Protein AF-A0A522Q7B6-F1 (afdb_monomer)

Secondary structure (DSSP, 8-state):
-PPSS-HHHHHHHHHHHHHHHHHHHHHHHHHH-THHHHS--TT--GGGGG-GGG----HHHHHHHHHHHHHHHHHHHTB-HHHHHHHHHHHHHHHHHHHHHHHHHHT-S-BSB--STTPBP-B-EETTTTEE-SEEE-TTSPEEES-SBPSS-B--HHHHHHHHHHHHHHHHHHHHHHH---TTHHHHHHHHHHHHHHHHHHHHB-S---EETTEEHHHHHHHHHHHHHHHHHHHTTGGGPPPPS-SB-TT----PPPTT--SS-------------------------------

Mean predicted aligned error: 11.68 Å

Nearest PDB structures (foldseek):
  5azc-assembly1_A  TM=7.353E-01  e=2.374E-07  Escherichia coli K-12
  4twh-assembly1_B  TM=2.837E-01  e=6.685E+00  Dickeya chrysanthemi

Radius of gyration: 31.98 Å; Cα contacts (8 Å, |Δi|>4): 407; chains: 1; bounding box: 107×51×88 Å

Foldseek 3Di:
DDADDDPVLLVQLQVLLQVQLLVQQLVVLCVVCVCQAPVPPVPHHVVVSVPCVVPRGHNVRSVVRSLVSSVVSCVVVLFDSLQSLLVCLLVVLLVVLVVLVVCLLLLEFFFAFDPDPPFAWGFAADPVVSDQDQFDAGALGATHHNHRTGPGTTHSLSVLSNVQSNVLSVVLVVLCVPLVAGRNLSSLSSLLSNLVSCQVSVVRTNGDADDDPNHGPSNVVSVVSNVVSVCSLVVCCHSNHHHDPHRGDPPPPDPPPDPPPPDPDDDDDDDDDDDDDDDDDDDDDDDDDDDDDDD

Sequence (295 aa):
RARPGREDELWDVAGWAILFGIIGGRLYHLISDPELYFEGRPGTSPWNAFKIWDGGLGIWGAIALGAFGAWIGCRRKGISLVAFADIAAPGVILAQAIGRVGNYFNNELYGGPTSLPWGLQVHCMDIVTGRAVPVGTADGGQACSGSSVVPGLFHPTFLYELVWDVAVGLTLLYLDRRLRLGRGNVFALYVMGYTAGRAWIESLRIDHANHILGLRLNDWTSILVFLLGLIWFLGHGGFRARREGSVYRRDSGSARPGPDGGAARADRRAGAGPVPPDDPPADAEGVPSGERTDA

Solvent-accessible surface area (backbone atoms only — not comparable to full-atom values): 16652 Å² total; per-residue (Å²): 132,82,78,69,78,61,74,69,58,52,52,52,22,46,51,32,16,51,55,29,14,54,53,21,6,35,53,36,29,51,68,76,47,41,64,70,30,69,65,73,48,94,91,39,35,69,71,56,74,74,44,64,86,80,47,68,64,27,64,69,24,17,52,55,31,13,52,50,21,32,44,51,32,20,60,79,69,32,35,33,57,47,52,49,40,33,66,43,31,40,57,52,35,40,50,51,23,58,53,27,56,53,31,63,78,60,40,38,79,44,22,41,81,43,88,56,97,77,39,33,78,42,37,14,48,41,84,89,79,74,40,72,30,37,62,45,58,22,66,62,73,49,70,24,74,88,33,30,56,44,91,67,26,18,37,48,39,36,56,53,49,24,54,49,27,41,52,44,23,53,47,48,54,49,46,41,70,73,56,34,47,18,79,30,30,47,29,20,50,42,46,32,48,52,26,57,50,46,54,60,54,56,73,42,46,53,53,90,68,64,69,56,96,91,37,43,54,67,46,56,51,27,53,55,49,24,51,53,20,50,53,50,22,63,75,48,46,33,87,73,15,57,47,68,94,56,41,55,39,90,83,48,88,65,84,70,78,62,93,85,72,82,83,86,87,87,84,89,88,84,86,88,81,92,80,86,85,91,86,84,93,81,90,83,88,82,87,88,89,88,82,90,84,91,133

pLDDT: mean 82.07, std 18.66, range [32.31, 98.19]

Structure (mmCIF, N/CA/C/O backbone):
data_AF-A0A522Q7B6-F1
#
_entry.id   AF-A0A522Q7B6-F1
#
loop_
_atom_site.group_PDB
_atom_site.id
_atom_site.type_symbol
_atom_site.label_atom_id
_atom_site.label_alt_id
_atom_site.label_comp_id
_atom_site.label_asym_id
_atom_site.label_entity_id
_atom_site.label_seq_id
_atom_site.pdbx_PDB_ins_code
_atom_site.Cartn_x
_atom_site.Cartn_y
_atom_site.Cartn_z
_atom_site.occupancy
_atom_site.B_iso_or_equiv
_atom_site.auth_seq_id
_atom_site.auth_comp_id
_atom_site.auth_asym_id
_atom_site.auth_atom_id
_atom_site.pdbx_PDB_model_num
ATOM 1 N N . ARG A 1 1 ? -24.856 -4.859 8.389 1.00 53.53 1 ARG A N 1
ATOM 2 C CA . ARG A 1 1 ? -25.131 -3.458 8.796 1.00 53.53 1 ARG A CA 1
ATOM 3 C C . ARG A 1 1 ? -23.837 -2.662 8.692 1.00 53.53 1 ARG A C 1
ATOM 5 O O . ARG A 1 1 ? -22.798 -3.200 9.079 1.00 53.53 1 ARG A O 1
ATOM 12 N N . ALA A 1 2 ? -23.907 -1.452 8.136 1.00 66.94 2 ALA A N 1
ATOM 13 C CA . ALA A 1 2 ? -22.771 -0.540 8.018 1.00 66.94 2 ALA A CA 1
ATOM 14 C C . ALA A 1 2 ? -22.195 -0.181 9.401 1.00 66.94 2 ALA A C 1
ATOM 16 O O . ALA A 1 2 ? -22.861 -0.364 10.426 1.00 66.94 2 ALA A O 1
ATOM 17 N N . ARG A 1 3 ? -20.929 0.246 9.437 1.00 73.94 3 ARG A N 1
ATOM 18 C CA . ARG A 1 3 ? -20.318 0.798 10.654 1.00 73.94 3 ARG A CA 1
ATOM 19 C C . ARG A 1 3 ? -20.965 2.163 10.962 1.00 73.94 3 ARG A C 1
ATOM 21 O O . ARG A 1 3 ? -21.347 2.847 10.018 1.00 73.94 3 ARG A O 1
ATOM 28 N N . PRO A 1 4 ? -21.145 2.531 12.243 1.00 69.44 4 PRO A N 1
ATOM 29 C CA . PRO A 1 4 ? -21.680 3.842 12.607 1.00 69.44 4 PRO A CA 1
ATOM 30 C C . PRO A 1 4 ? -20.714 4.960 12.181 1.00 69.44 4 PRO A C 1
ATOM 32 O O . PRO A 1 4 ? -19.508 4.741 12.162 1.00 69.44 4 PRO A O 1
ATOM 35 N N . GLY A 1 5 ? -21.243 6.139 11.856 1.00 75.12 5 GLY A N 1
ATOM 36 C CA . GLY A 1 5 ? -20.486 7.278 11.322 1.00 75.12 5 GLY A CA 1
ATOM 37 C C . GLY A 1 5 ? -21.182 7.871 10.099 1.00 75.12 5 GLY A C 1
ATOM 38 O O . GLY A 1 5 ? -22.030 7.212 9.496 1.00 75.12 5 GLY A O 1
ATOM 39 N N . ARG A 1 6 ? -20.860 9.120 9.756 1.00 82.94 6 ARG A N 1
ATOM 40 C CA . ARG A 1 6 ? -21.421 9.773 8.571 1.00 82.94 6 ARG A CA 1
ATOM 41 C C . ARG A 1 6 ? -20.480 9.626 7.376 1.00 82.94 6 ARG A C 1
ATOM 43 O O . ARG A 1 6 ? -19.264 9.718 7.528 1.00 82.94 6 ARG A O 1
ATOM 50 N N . GLU A 1 7 ? -21.040 9.404 6.191 1.00 83.31 7 GLU A N 1
ATOM 51 C CA . GLU A 1 7 ? -20.256 9.181 4.968 1.00 83.31 7 GLU A CA 1
ATOM 52 C C . GLU A 1 7 ? -19.437 10.414 4.557 1.00 83.31 7 GLU A C 1
ATOM 54 O O . GLU A 1 7 ? -18.303 10.270 4.108 1.00 83.31 7 GLU A O 1
ATOM 59 N N . ASP A 1 8 ? -19.960 11.626 4.776 1.00 86.69 8 ASP A N 1
ATOM 60 C CA . ASP A 1 8 ? -19.254 12.882 4.491 1.00 86.69 8 ASP A CA 1
ATOM 61 C C . ASP A 1 8 ? -17.973 13.027 5.321 1.00 86.69 8 ASP A C 1
ATOM 63 O O . ASP A 1 8 ? -16.938 13.471 4.827 1.00 86.69 8 ASP A O 1
ATOM 67 N N . GLU A 1 9 ? -17.999 12.565 6.569 1.00 89.38 9 GLU A N 1
ATOM 68 C CA . GLU A 1 9 ? -16.835 12.629 7.449 1.00 89.38 9 GLU A CA 1
ATOM 69 C C . GLU A 1 9 ? -15.717 11.675 7.014 1.00 89.38 9 GLU A C 1
ATOM 71 O O . GLU A 1 9 ? -14.543 11.966 7.250 1.00 89.38 9 GLU A O 1
ATOM 76 N N . LEU A 1 10 ? -16.052 10.558 6.359 1.00 87.94 10 LEU A N 1
ATOM 77 C CA . LEU A 1 10 ? -15.053 9.645 5.806 1.00 87.94 10 LEU A CA 1
ATOM 78 C C . LEU A 1 10 ? -14.263 10.322 4.686 1.00 87.94 10 LEU A C 1
ATOM 80 O O . LEU A 1 10 ? -13.033 10.245 4.677 1.00 87.94 10 LEU A O 1
ATOM 84 N N . TRP A 1 11 ? -14.956 11.024 3.789 1.00 89.75 11 TRP A N 1
ATOM 85 C CA . TRP A 1 11 ? -14.323 11.783 2.713 1.00 89.75 11 TRP A CA 1
ATOM 86 C C . TRP A 1 11 ? -13.507 12.962 3.237 1.00 89.75 11 TRP A C 1
ATOM 88 O O . TRP A 1 11 ? -12.409 13.198 2.738 1.00 89.75 11 TRP A O 1
ATOM 98 N N . ASP A 1 12 ? -13.969 13.635 4.291 1.00 92.19 12 ASP A N 1
ATOM 99 C CA . ASP A 1 12 ? -13.197 14.697 4.938 1.00 92.19 12 ASP A CA 1
ATOM 100 C C . ASP A 1 12 ? -11.860 14.174 5.487 1.00 92.19 12 ASP A C 1
ATOM 102 O O . ASP A 1 12 ? -10.809 14.775 5.253 1.00 92.19 12 ASP A O 1
ATOM 106 N N . VAL A 1 13 ? -11.870 13.044 6.208 1.00 94.62 13 VAL A N 1
ATOM 107 C CA . VAL A 1 13 ? -10.633 12.436 6.731 1.00 94.62 13 VAL A CA 1
ATOM 108 C C . VAL A 1 13 ? -9.750 11.927 5.589 1.00 94.62 13 VAL A C 1
ATOM 110 O O . VAL A 1 13 ? -8.535 12.136 5.625 1.00 94.62 13 VAL A O 1
ATOM 113 N N . ALA A 1 14 ? -10.341 11.306 4.564 1.00 92.94 14 ALA A N 1
ATOM 114 C CA . ALA A 1 14 ? -9.616 10.856 3.379 1.00 92.94 14 ALA A CA 1
ATOM 115 C C . ALA A 1 14 ? -8.944 12.027 2.645 1.00 92.94 14 ALA A C 1
ATOM 117 O O . ALA A 1 14 ? -7.791 11.901 2.242 1.00 92.94 14 ALA A O 1
ATOM 118 N N . GLY A 1 15 ? -9.603 13.184 2.547 1.00 95.56 15 GLY A N 1
ATOM 119 C CA . GLY A 1 15 ? -9.033 14.397 1.961 1.00 95.56 15 GLY A CA 1
ATOM 120 C C . GLY A 1 15 ? -7.762 14.854 2.681 1.00 95.56 15 GLY A C 1
ATOM 121 O O . GLY A 1 15 ? -6.751 15.122 2.032 1.00 95.56 15 GLY A O 1
ATOM 122 N N . TRP A 1 16 ? -7.765 14.857 4.020 1.00 97.00 16 TRP A N 1
ATOM 123 C CA . TRP A 1 16 ? -6.552 15.134 4.801 1.00 97.00 16 TRP A CA 1
ATOM 124 C C . TRP A 1 16 ? -5.455 14.092 4.560 1.00 97.00 16 TRP A C 1
ATOM 126 O O . TRP A 1 16 ? -4.292 14.459 4.400 1.00 97.00 16 TRP A O 1
ATOM 136 N N . ALA A 1 17 ? -5.808 12.805 4.524 1.00 96.56 17 ALA A N 1
ATOM 137 C CA . ALA A 1 17 ? -4.850 11.726 4.299 1.00 96.56 17 ALA A CA 1
ATOM 138 C C . ALA A 1 17 ? -4.198 11.806 2.907 1.00 96.56 17 ALA A C 1
ATOM 140 O O . ALA A 1 17 ? -2.982 11.682 2.794 1.00 96.56 17 ALA A O 1
ATOM 141 N N . ILE A 1 18 ? -4.986 12.067 1.860 1.00 95.50 18 ILE A N 1
ATOM 142 C CA . ILE A 1 18 ? -4.504 12.193 0.478 1.00 95.50 18 ILE A CA 1
ATOM 143 C C . ILE A 1 18 ? -3.591 13.412 0.340 1.00 95.50 18 ILE A C 1
ATOM 145 O O . ILE A 1 18 ? -2.480 13.285 -0.171 1.00 95.50 18 ILE A O 1
ATOM 149 N N . LEU A 1 19 ? -4.023 14.578 0.835 1.00 96.38 19 LEU A N 1
ATOM 150 C CA . LEU A 1 19 ? -3.241 15.812 0.749 1.00 96.38 19 LEU A CA 1
ATOM 151 C C . LEU A 1 19 ? -1.865 15.646 1.402 1.00 96.38 19 LEU A C 1
ATOM 153 O O . LEU A 1 19 ? -0.838 15.925 0.786 1.00 96.38 19 LEU A O 1
ATOM 157 N N . PHE A 1 20 ? -1.837 15.152 2.640 1.00 97.81 20 PHE A N 1
ATOM 158 C CA . PHE A 1 20 ? -0.580 14.947 3.351 1.00 97.81 20 PHE A CA 1
ATOM 159 C C . PHE A 1 20 ? 0.231 13.785 2.776 1.00 97.81 20 PHE A C 1
ATOM 161 O O . PHE A 1 20 ? 1.456 13.845 2.805 1.00 97.81 20 PHE A O 1
ATOM 168 N N . GLY A 1 21 ? -0.415 12.764 2.211 1.00 96.62 21 GLY A N 1
ATOM 169 C CA . GLY A 1 21 ? 0.263 11.678 1.508 1.00 96.62 21 GLY A CA 1
ATOM 170 C C . GLY A 1 21 ? 1.034 12.173 0.283 1.00 96.62 21 GLY A C 1
ATOM 171 O O . GLY A 1 21 ? 2.202 11.834 0.120 1.00 96.62 21 GLY A O 1
ATOM 172 N N . ILE A 1 22 ? 0.439 13.043 -0.536 1.00 95.50 22 ILE A N 1
ATOM 173 C CA . ILE A 1 22 ? 1.128 13.648 -1.689 1.00 95.50 22 ILE A CA 1
ATOM 174 C C . ILE A 1 22 ? 2.311 14.503 -1.218 1.00 95.50 22 ILE A C 1
ATOM 176 O O . ILE A 1 22 ? 3.423 14.349 -1.724 1.00 95.50 22 ILE A O 1
ATOM 180 N N . ILE A 1 23 ? 2.094 15.358 -0.210 1.00 96.00 23 ILE A N 1
ATOM 181 C CA . ILE A 1 23 ? 3.152 16.206 0.364 1.00 96.00 23 ILE A CA 1
ATOM 182 C C . ILE A 1 23 ? 4.295 15.347 0.909 1.00 96.00 23 ILE A C 1
ATOM 184 O O . ILE A 1 23 ? 5.460 15.610 0.623 1.00 96.00 23 ILE A O 1
ATOM 188 N N . GLY A 1 24 ? 3.975 14.305 1.674 1.00 96.44 24 GLY A N 1
ATOM 189 C CA . GLY A 1 24 ? 4.963 13.414 2.264 1.00 96.44 24 GLY A CA 1
ATOM 190 C C . GLY A 1 24 ? 5.725 12.617 1.231 1.00 96.44 24 GLY A C 1
ATOM 191 O O . GLY A 1 24 ? 6.945 12.518 1.329 1.00 96.44 24 GLY A O 1
ATOM 192 N N . GLY A 1 25 ? 5.031 12.086 0.225 1.00 95.31 25 GLY A N 1
ATOM 193 C CA . GLY A 1 25 ? 5.675 11.363 -0.861 1.00 95.31 25 GLY A CA 1
ATOM 194 C C . GLY A 1 25 ? 6.674 12.242 -1.595 1.00 95.31 25 GLY A C 1
ATOM 195 O O . GLY A 1 25 ? 7.799 11.814 -1.854 1.00 95.31 25 GLY A O 1
ATOM 196 N N . ARG A 1 26 ? 6.308 13.502 -1.840 1.00 94.56 26 ARG A N 1
ATOM 197 C CA . ARG A 1 26 ? 7.214 14.453 -2.471 1.00 94.56 26 ARG A CA 1
ATOM 198 C C . ARG A 1 26 ? 8.390 14.807 -1.570 1.00 94.56 26 ARG A C 1
ATOM 200 O O . ARG A 1 26 ? 9.529 14.742 -2.013 1.00 94.56 26 ARG A O 1
ATOM 207 N N . LEU A 1 27 ? 8.130 15.124 -0.304 1.00 93.88 27 LEU A N 1
ATOM 208 C CA . LEU A 1 27 ? 9.174 15.478 0.656 1.00 93.88 27 LEU A CA 1
ATOM 209 C C . LEU A 1 27 ? 10.190 14.347 0.839 1.00 93.88 27 LEU A C 1
ATOM 211 O O . LEU A 1 27 ? 11.386 14.606 0.858 1.00 93.88 27 LEU A O 1
ATOM 215 N N . TYR A 1 28 ? 9.728 13.098 0.929 1.00 93.75 28 TYR A N 1
ATOM 216 C CA . TYR A 1 28 ? 10.624 11.950 1.024 1.00 93.75 28 TYR A CA 1
ATOM 217 C C . TYR A 1 28 ? 11.520 11.839 -0.206 1.00 93.75 28 TYR A C 1
ATOM 219 O O . TYR A 1 28 ? 12.720 11.687 -0.042 1.00 93.75 28 TYR A O 1
ATOM 227 N N . HIS A 1 29 ? 10.965 11.999 -1.410 1.00 91.69 29 HIS A N 1
ATOM 228 C CA . HIS A 1 29 ? 11.749 11.959 -2.646 1.00 91.69 29 HIS A CA 1
ATOM 229 C C . HIS A 1 29 ? 12.768 13.106 -2.753 1.00 91.69 29 HIS A C 1
ATOM 231 O O . HIS A 1 29 ? 13.839 12.947 -3.325 1.00 91.69 29 HIS A O 1
ATOM 237 N N . LEU A 1 30 ? 12.449 14.285 -2.213 1.00 90.44 30 LEU A N 1
ATOM 238 C CA . LEU A 1 30 ? 13.405 15.395 -2.129 1.00 90.44 30 LEU A CA 1
ATOM 239 C C . LEU A 1 30 ? 14.575 15.087 -1.189 1.00 90.44 30 LEU A C 1
ATOM 241 O O . LEU A 1 30 ? 15.670 15.604 -1.391 1.00 90.44 30 LEU A O 1
ATOM 245 N N . ILE A 1 31 ? 14.317 14.311 -0.135 1.00 90.56 31 ILE A N 1
ATOM 246 C CA . ILE A 1 31 ? 15.316 13.939 0.869 1.00 90.56 31 ILE A CA 1
ATOM 247 C C . ILE A 1 31 ? 16.147 12.744 0.395 1.00 90.56 31 ILE A C 1
ATOM 249 O O . ILE A 1 31 ? 17.339 12.705 0.682 1.00 90.56 31 ILE A O 1
ATOM 253 N N . SER A 1 32 ? 15.533 11.773 -0.289 1.00 86.62 32 SER A N 1
ATOM 254 C CA . SER A 1 32 ? 16.227 10.585 -0.791 1.00 86.62 32 SER A CA 1
ATOM 255 C C . SER A 1 32 ? 17.087 10.880 -2.011 1.00 86.62 32 SER A C 1
ATOM 257 O O . SER A 1 32 ? 18.177 10.328 -2.093 1.00 86.62 32 SER A O 1
ATOM 259 N N . ASP A 1 33 ? 16.623 11.764 -2.901 1.00 85.50 33 ASP A N 1
ATOM 260 C CA . ASP A 1 33 ? 17.273 12.056 -4.184 1.00 85.50 33 ASP A CA 1
ATOM 261 C C . ASP A 1 33 ? 17.484 13.577 -4.380 1.00 85.50 33 ASP A C 1
ATOM 263 O O . ASP A 1 33 ? 16.968 14.174 -5.340 1.00 85.50 33 ASP A O 1
ATOM 267 N N . PRO A 1 34 ? 18.183 14.266 -3.452 1.00 86.56 34 PRO A N 1
ATOM 268 C CA . PRO A 1 34 ? 18.387 15.716 -3.505 1.00 86.56 34 PRO A CA 1
ATOM 269 C C . PRO A 1 34 ? 19.154 16.174 -4.756 1.00 86.56 34 PRO A C 1
ATOM 271 O O . PRO A 1 34 ? 18.977 17.310 -5.214 1.00 86.56 34 PRO A O 1
ATOM 274 N N . GLU A 1 35 ? 19.966 15.300 -5.349 1.00 84.81 35 GLU A N 1
ATOM 275 C CA . GLU A 1 35 ? 20.748 15.550 -6.558 1.00 84.81 35 GLU A CA 1
ATOM 276 C C . GLU A 1 35 ? 19.894 15.933 -7.768 1.00 84.81 35 GLU A C 1
ATOM 278 O O . GLU A 1 35 ? 20.324 16.724 -8.610 1.00 84.81 35 GLU A O 1
ATOM 283 N N . LEU A 1 36 ? 18.654 15.439 -7.830 1.00 82.69 36 LEU A N 1
ATOM 284 C CA . LEU A 1 36 ? 17.714 15.730 -8.913 1.00 82.69 36 LEU A CA 1
ATOM 285 C C . LEU A 1 36 ? 17.189 17.177 -8.865 1.00 82.69 36 LEU A C 1
ATOM 287 O O . LEU A 1 36 ? 16.597 17.664 -9.833 1.00 82.69 36 LEU A O 1
ATOM 291 N N . TYR A 1 37 ? 17.422 17.884 -7.756 1.00 84.75 37 TYR A N 1
ATOM 292 C CA . TYR A 1 37 ? 16.849 19.202 -7.487 1.00 84.75 37 TYR A CA 1
ATOM 293 C C . TYR A 1 37 ? 17.905 20.282 -7.232 1.00 84.75 37 TYR A C 1
ATOM 295 O O . TYR A 1 37 ? 17.722 21.414 -7.685 1.00 84.75 37 TYR A O 1
ATOM 303 N N . PHE A 1 38 ? 18.988 19.951 -6.517 1.00 85.81 38 PHE A N 1
ATOM 304 C CA . PHE A 1 38 ? 19.877 20.951 -5.911 1.00 85.81 38 PHE A CA 1
ATOM 305 C C . PHE A 1 38 ? 21.337 20.913 -6.387 1.00 85.81 38 PHE A C 1
ATOM 307 O O . PHE A 1 38 ? 22.064 21.872 -6.143 1.00 85.81 38 PHE A O 1
ATOM 314 N N . GLU A 1 39 ? 21.784 19.869 -7.091 1.00 79.44 39 GLU A N 1
ATOM 315 C CA . GLU A 1 39 ? 23.207 19.695 -7.448 1.00 79.44 39 GLU A CA 1
ATOM 316 C C . GLU A 1 39 ? 23.684 20.480 -8.687 1.00 79.44 39 GLU A C 1
ATOM 318 O O . GLU A 1 39 ? 24.819 20.316 -9.127 1.00 79.44 39 GLU A O 1
ATOM 323 N N . GLY A 1 40 ? 22.853 21.346 -9.276 1.00 70.62 40 GLY A N 1
ATOM 324 C CA . GLY A 1 40 ? 23.279 22.235 -10.366 1.00 70.62 40 GLY A CA 1
ATOM 325 C C . GLY A 1 40 ? 23.636 21.524 -11.680 1.00 70.62 40 GLY A C 1
ATOM 326 O O . GLY A 1 40 ? 24.281 22.118 -12.545 1.00 70.62 40 GLY A O 1
ATOM 327 N N . ARG A 1 41 ? 23.212 20.265 -11.862 1.00 76.06 41 ARG A N 1
ATOM 328 C CA . ARG A 1 41 ? 23.317 19.546 -13.143 1.00 76.06 41 ARG A CA 1
ATOM 329 C C . ARG A 1 41 ? 22.374 20.180 -14.183 1.00 76.06 41 ARG A C 1
ATOM 331 O O . ARG A 1 41 ? 21.333 20.725 -13.798 1.00 76.06 41 ARG A O 1
ATOM 338 N N . PRO A 1 42 ? 22.673 20.111 -15.493 1.00 73.25 42 PRO A N 1
ATOM 339 C CA . PRO A 1 42 ? 21.773 20.620 -16.529 1.00 73.25 42 PRO A CA 1
ATOM 340 C C . PRO A 1 42 ? 20.352 20.052 -16.365 1.00 73.25 42 PRO A C 1
ATOM 342 O O . PRO A 1 42 ? 20.179 18.841 -16.277 1.00 73.25 42 PRO A O 1
ATOM 345 N N . GLY A 1 43 ? 19.341 20.924 -16.284 1.00 73.69 43 GLY A N 1
ATOM 346 C CA . GLY A 1 43 ? 17.938 20.535 -16.059 1.00 73.69 43 GLY A CA 1
ATOM 347 C C . GLY A 1 43 ? 17.487 20.462 -14.590 1.00 73.69 43 GLY A C 1
ATOM 348 O O . GLY A 1 43 ? 16.287 20.328 -14.335 1.00 73.69 43 GLY A O 1
ATOM 349 N N . THR A 1 44 ? 18.396 20.613 -13.620 1.00 77.44 44 THR A N 1
ATOM 350 C CA . THR A 1 44 ? 18.042 20.684 -12.189 1.00 77.44 44 THR A CA 1
ATOM 351 C C . THR A 1 44 ? 17.581 22.091 -11.800 1.00 77.44 44 THR A C 1
ATOM 353 O O . THR A 1 44 ? 18.149 23.101 -12.216 1.00 77.44 44 THR A O 1
ATOM 356 N N . SER A 1 45 ? 16.498 22.171 -11.029 1.00 83.56 45 SER A N 1
ATOM 357 C CA . SER A 1 45 ? 15.966 23.420 -10.486 1.00 83.56 45 SER A CA 1
ATOM 358 C C . SER A 1 45 ? 15.221 23.127 -9.186 1.00 83.56 45 SER A C 1
ATOM 360 O O . SER A 1 45 ? 14.419 22.190 -9.171 1.00 83.56 45 SER A O 1
ATOM 362 N N . PRO A 1 46 ? 15.358 23.956 -8.134 1.00 85.62 46 PRO A N 1
ATOM 363 C CA . PRO A 1 46 ? 14.529 23.841 -6.934 1.00 85.62 46 PRO A CA 1
ATOM 364 C C . PRO A 1 46 ? 13.024 23.866 -7.238 1.00 85.62 46 PRO A C 1
ATOM 366 O O . PRO A 1 46 ? 12.239 23.237 -6.537 1.00 85.62 46 PRO A O 1
ATOM 369 N N . TRP A 1 47 ? 12.606 24.522 -8.329 1.00 87.62 47 TRP A N 1
ATOM 370 C CA . TRP A 1 47 ? 11.207 24.538 -8.767 1.00 87.62 47 TRP A CA 1
ATOM 371 C C . TRP A 1 47 ? 10.693 23.175 -9.230 1.00 87.62 47 TRP A C 1
ATOM 373 O O . TRP A 1 47 ? 9.485 22.935 -9.186 1.00 87.62 47 TRP A O 1
ATOM 383 N N . ASN A 1 48 ? 11.583 22.254 -9.610 1.00 85.94 48 ASN A N 1
ATOM 384 C CA . ASN A 1 48 ? 11.197 20.882 -9.920 1.00 85.94 48 ASN A CA 1
ATOM 385 C C . ASN A 1 48 ? 10.562 20.205 -8.700 1.00 85.94 48 ASN A C 1
ATOM 387 O O . ASN A 1 48 ? 9.722 19.336 -8.886 1.00 85.94 48 ASN A O 1
ATOM 391 N N . ALA A 1 49 ? 10.834 20.649 -7.466 1.00 86.31 49 ALA A N 1
ATOM 392 C CA . ALA A 1 49 ? 10.182 20.134 -6.261 1.00 86.31 49 ALA A CA 1
ATOM 393 C C . ALA A 1 49 ? 8.644 20.187 -6.311 1.00 86.31 49 ALA A C 1
ATOM 395 O O . ALA A 1 49 ? 7.989 19.330 -5.725 1.00 86.31 49 ALA A O 1
ATOM 396 N N . PHE A 1 50 ? 8.056 21.138 -7.040 1.00 89.19 50 PHE A N 1
ATOM 397 C CA . PHE A 1 50 ? 6.599 21.279 -7.151 1.00 89.19 50 PHE A CA 1
ATOM 398 C C . PHE A 1 50 ? 5.989 20.483 -8.307 1.00 89.19 50 PHE A C 1
ATOM 400 O O . PHE A 1 50 ? 4.772 20.312 -8.359 1.00 89.19 50 PHE A O 1
ATOM 407 N N . LYS A 1 51 ? 6.819 19.973 -9.222 1.00 88.00 51 LYS A N 1
ATOM 408 C CA . LYS A 1 51 ? 6.386 19.210 -10.396 1.00 88.00 51 LYS A CA 1
ATOM 409 C C . LYS A 1 51 ? 6.048 17.768 -10.022 1.00 88.00 51 LYS A C 1
ATOM 411 O O . LYS A 1 51 ? 6.743 16.829 -10.391 1.00 88.00 51 LYS A O 1
ATOM 416 N N . ILE A 1 52 ? 4.973 17.592 -9.258 1.00 85.75 52 ILE A N 1
ATOM 417 C CA . ILE A 1 52 ? 4.499 16.268 -8.819 1.00 85.75 52 ILE A CA 1
ATOM 418 C C . ILE A 1 52 ? 4.006 15.389 -9.981 1.00 85.75 52 ILE A C 1
ATOM 420 O O . ILE A 1 52 ? 3.883 14.180 -9.823 1.00 85.75 52 ILE A O 1
ATOM 424 N N . TRP A 1 53 ? 3.724 15.988 -11.142 1.00 86.69 53 TRP A N 1
ATOM 425 C CA . TRP A 1 53 ? 3.335 15.285 -12.368 1.00 86.69 53 TRP A CA 1
ATOM 426 C C . TRP A 1 53 ? 4.522 14.676 -13.125 1.00 86.69 53 TRP A C 1
ATOM 428 O O . TRP A 1 53 ? 4.304 13.788 -13.940 1.00 86.69 53 TRP A O 1
ATOM 438 N N . ASP A 1 54 ? 5.760 15.086 -12.825 1.00 82.12 54 ASP A N 1
ATOM 439 C CA . ASP A 1 54 ? 6.975 14.471 -13.385 1.00 82.12 54 ASP A CA 1
ATOM 440 C C . ASP A 1 54 ? 7.335 13.154 -12.656 1.00 82.12 54 ASP A C 1
ATOM 442 O O . ASP A 1 54 ? 8.412 12.594 -12.845 1.00 82.12 54 ASP A O 1
ATOM 446 N N . GLY A 1 55 ? 6.449 12.660 -11.782 1.00 82.56 55 GLY A N 1
ATOM 447 C CA . GLY A 1 55 ? 6.704 11.524 -10.903 1.00 82.56 55 GLY A CA 1
ATOM 448 C C . GLY A 1 55 ? 7.490 11.922 -9.654 1.00 82.56 55 GLY A C 1
ATOM 449 O O . GLY A 1 55 ? 7.440 13.066 -9.201 1.00 82.56 55 GLY A O 1
ATOM 450 N N . GLY A 1 56 ? 8.201 10.962 -9.061 1.00 83.81 56 GLY A N 1
ATOM 451 C CA . GLY A 1 56 ? 9.045 11.190 -7.887 1.00 83.81 56 GLY A CA 1
ATOM 452 C C . GLY A 1 56 ? 8.265 11.376 -6.583 1.00 83.81 56 GLY A C 1
ATOM 453 O O . GLY A 1 56 ? 8.352 12.415 -5.921 1.00 83.81 56 GLY A O 1
ATOM 454 N N . LEU A 1 57 ? 7.473 10.363 -6.225 1.00 88.56 57 LEU A N 1
ATOM 455 C CA . LEU A 1 57 ? 6.760 10.281 -4.953 1.00 88.56 57 LEU A CA 1
ATOM 456 C C . LEU A 1 57 ? 7.228 9.039 -4.191 1.00 88.56 57 LEU A C 1
ATOM 458 O O . LEU A 1 57 ? 6.994 7.910 -4.614 1.00 88.56 57 LEU A O 1
ATOM 462 N N . GLY A 1 58 ? 7.874 9.247 -3.047 1.00 89.56 58 GLY A N 1
ATOM 463 C CA . GLY A 1 58 ? 8.336 8.167 -2.184 1.00 89.56 58 GLY A CA 1
ATOM 464 C C . GLY A 1 58 ? 7.211 7.575 -1.338 1.00 89.56 58 GLY A C 1
ATOM 465 O O . GLY A 1 58 ? 6.574 8.276 -0.549 1.00 89.56 58 GLY A O 1
ATOM 466 N N . ILE A 1 59 ? 6.994 6.263 -1.430 1.00 89.94 59 ILE A N 1
ATOM 467 C CA . ILE A 1 59 ? 5.897 5.590 -0.716 1.00 89.94 59 ILE A CA 1
ATOM 468 C C . ILE A 1 59 ? 5.989 5.740 0.812 1.00 89.94 59 ILE A C 1
ATOM 470 O O . ILE A 1 59 ? 4.973 5.938 1.475 1.00 89.94 59 ILE A O 1
ATOM 474 N N . TRP A 1 60 ? 7.199 5.723 1.380 1.00 90.19 60 TRP A N 1
ATOM 475 C CA . TRP A 1 60 ? 7.413 5.859 2.825 1.00 90.19 60 TRP A CA 1
ATOM 476 C C . TRP A 1 60 ? 6.969 7.221 3.357 1.00 90.19 60 TRP A C 1
ATOM 478 O O . TRP A 1 60 ? 6.290 7.295 4.382 1.00 90.19 60 TRP A O 1
ATOM 488 N N . GLY A 1 61 ? 7.284 8.291 2.624 1.00 93.69 61 GLY A N 1
ATOM 489 C CA . GLY A 1 61 ? 6.801 9.630 2.940 1.00 93.69 61 GLY A CA 1
ATOM 490 C C . GLY A 1 61 ? 5.286 9.740 2.836 1.00 93.69 61 GLY A C 1
ATOM 491 O O . GLY A 1 61 ? 4.647 10.317 3.718 1.00 93.69 61 GLY A O 1
ATOM 492 N N . ALA A 1 62 ? 4.707 9.141 1.792 1.00 95.31 62 ALA A N 1
ATOM 493 C CA . ALA A 1 62 ? 3.266 9.154 1.579 1.00 95.31 62 ALA A CA 1
ATOM 494 C C . ALA A 1 62 ? 2.505 8.416 2.689 1.00 95.31 62 ALA A C 1
ATOM 496 O O . ALA A 1 62 ? 1.510 8.932 3.194 1.00 95.31 62 ALA A O 1
ATOM 497 N N . ILE A 1 63 ? 2.997 7.253 3.128 1.00 93.75 63 ILE A N 1
ATOM 498 C CA . ILE A 1 63 ? 2.412 6.500 4.244 1.00 93.75 63 ILE A CA 1
ATOM 499 C C . ILE A 1 63 ? 2.518 7.301 5.548 1.00 93.75 63 ILE A C 1
ATOM 501 O O . ILE A 1 63 ? 1.522 7.448 6.259 1.00 93.75 63 ILE A O 1
ATOM 505 N N . ALA A 1 64 ? 3.702 7.836 5.861 1.00 95.25 64 ALA A N 1
ATOM 506 C CA . ALA A 1 64 ? 3.949 8.515 7.130 1.00 95.25 64 ALA A CA 1
ATOM 507 C C . ALA A 1 64 ? 3.105 9.790 7.280 1.00 95.25 64 ALA A C 1
ATOM 509 O O . ALA A 1 64 ? 2.362 9.937 8.256 1.00 95.25 64 ALA A O 1
ATOM 510 N N . LEU A 1 65 ? 3.168 10.700 6.301 1.00 97.50 65 LEU A N 1
ATOM 511 C CA . LEU A 1 65 ? 2.382 11.931 6.366 1.00 97.50 65 LEU A CA 1
ATOM 512 C C . LEU A 1 65 ? 0.905 11.675 6.057 1.00 97.50 65 LEU A C 1
ATOM 514 O O . LEU A 1 65 ? 0.059 12.332 6.653 1.00 97.50 65 LEU A O 1
ATOM 518 N N . GLY A 1 66 ? 0.555 10.694 5.223 1.00 97.06 66 GLY A N 1
ATOM 519 C CA . GLY A 1 66 ? -0.842 10.314 5.004 1.00 97.06 66 GLY A CA 1
ATOM 520 C C . GLY A 1 66 ? -1.526 9.839 6.291 1.00 97.06 66 GLY A C 1
ATOM 521 O O . GLY A 1 66 ? -2.628 10.290 6.611 1.00 97.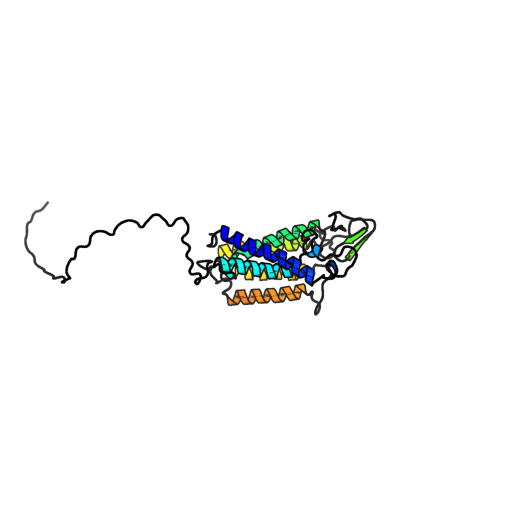06 66 GLY A O 1
ATOM 522 N N . ALA A 1 67 ? -0.846 9.014 7.096 1.00 95.81 67 ALA A N 1
ATOM 523 C CA . ALA A 1 67 ? -1.326 8.618 8.422 1.00 95.81 67 ALA A CA 1
ATOM 524 C C . ALA A 1 6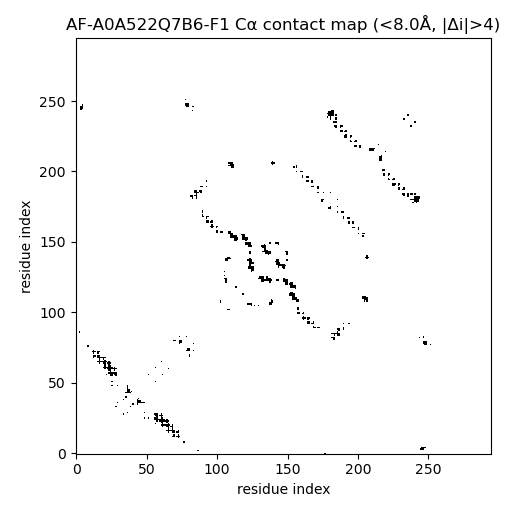7 ? -1.441 9.818 9.381 1.00 95.81 67 ALA A C 1
ATOM 526 O O . ALA A 1 67 ? -2.409 9.920 10.141 1.00 95.81 67 ALA A O 1
ATOM 527 N N . PHE A 1 68 ? -0.496 10.761 9.317 1.00 97.50 68 PHE A N 1
ATOM 528 C CA . PHE A 1 68 ? -0.562 12.011 10.077 1.00 97.50 68 PHE A CA 1
ATOM 529 C C . PHE A 1 68 ? -1.755 12.890 9.658 1.00 97.50 68 PHE A C 1
ATOM 531 O O . PHE A 1 68 ? -2.488 13.383 10.516 1.00 97.50 68 PHE A O 1
ATOM 538 N N . GLY A 1 69 ? -2.025 13.016 8.357 1.00 97.38 69 GLY A N 1
ATOM 539 C CA . GLY A 1 69 ? -3.204 13.697 7.821 1.00 97.38 69 GLY A CA 1
ATOM 540 C C . GLY A 1 69 ? -4.504 13.042 8.288 1.00 97.38 69 GLY A C 1
ATOM 541 O O . GLY A 1 69 ? -5.390 13.723 8.808 1.00 97.38 69 GLY A O 1
ATOM 542 N N . ALA A 1 70 ? -4.595 11.711 8.217 1.00 96.69 70 ALA A N 1
ATOM 543 C CA . ALA A 1 70 ? -5.737 10.965 8.746 1.00 96.69 70 ALA A CA 1
ATOM 544 C C . ALA A 1 70 ? -5.941 11.212 10.254 1.00 96.69 70 ALA A C 1
ATOM 546 O O . ALA A 1 70 ? -7.074 11.389 10.708 1.00 96.69 70 ALA A O 1
ATOM 547 N N . TRP A 1 71 ? -4.857 11.283 11.037 1.00 96.56 71 TRP A N 1
ATOM 548 C CA . TRP A 1 71 ? -4.914 11.628 12.459 1.00 96.56 71 TRP A CA 1
ATOM 549 C C . TRP A 1 71 ? -5.455 13.043 12.697 1.00 96.56 71 TRP A C 1
ATOM 551 O O . TRP A 1 71 ? -6.327 13.206 13.554 1.00 96.56 71 TRP A O 1
ATOM 561 N N . ILE A 1 72 ? -5.010 14.045 11.926 1.00 96.38 72 ILE A N 1
ATOM 562 C CA . ILE A 1 72 ? -5.548 15.416 11.982 1.00 96.38 72 ILE A CA 1
ATOM 563 C C . ILE A 1 72 ? -7.045 15.408 11.661 1.00 96.38 72 ILE A C 1
ATOM 565 O O . ILE A 1 72 ? -7.840 15.938 12.443 1.00 96.38 72 ILE A O 1
ATOM 569 N N . GLY A 1 73 ? -7.443 14.780 10.551 1.00 95.38 73 GLY A N 1
ATOM 570 C CA . GLY A 1 73 ? -8.842 14.682 10.133 1.00 95.38 73 GLY A CA 1
ATOM 571 C C . GLY A 1 73 ? -9.717 14.051 11.219 1.00 95.38 73 GLY A C 1
ATOM 572 O O . GLY A 1 73 ? -10.718 14.636 11.637 1.00 95.38 73 GLY A O 1
ATOM 573 N N . CYS A 1 74 ? -9.284 12.908 11.760 1.00 95.50 74 CYS A N 1
ATOM 574 C CA . CYS A 1 74 ? -9.976 12.226 12.852 1.00 95.50 74 CYS A CA 1
ATOM 575 C C . CYS A 1 74 ? -10.084 13.109 14.103 1.00 95.50 74 CYS A C 1
ATOM 577 O O . CYS A 1 74 ? -11.157 13.224 14.692 1.00 95.50 74 CYS A O 1
ATOM 579 N N . ARG A 1 75 ? -8.992 13.778 14.503 1.00 93.94 75 ARG A N 1
ATOM 580 C CA . ARG A 1 75 ? -8.966 14.672 15.672 1.00 93.94 75 ARG A CA 1
ATOM 581 C C . ARG A 1 75 ? -9.940 15.838 15.526 1.00 93.94 75 ARG A C 1
ATOM 583 O O . ARG A 1 75 ? -10.653 16.128 16.481 1.00 93.94 75 ARG A O 1
ATOM 590 N N . ARG A 1 76 ? -10.010 16.470 14.350 1.00 93.75 76 ARG A N 1
ATOM 591 C CA . ARG A 1 76 ? -10.915 17.606 14.089 1.00 93.75 76 ARG A CA 1
ATOM 592 C C . ARG A 1 76 ? -12.393 17.218 14.122 1.00 93.75 76 ARG A C 1
ATOM 594 O O . ARG A 1 76 ? -13.229 18.063 14.424 1.00 93.75 76 ARG A O 1
ATOM 601 N N . LYS A 1 77 ? -12.708 15.960 13.812 1.00 90.94 77 LYS A N 1
ATOM 602 C CA . LYS A 1 77 ? -14.076 15.420 13.791 1.00 90.94 77 LYS A CA 1
ATOM 603 C C . LYS A 1 77 ? -14.447 14.637 15.056 1.00 90.94 77 LYS A C 1
ATOM 605 O O . LYS A 1 77 ? -15.558 14.135 15.156 1.00 90.94 77 LYS A O 1
ATOM 610 N N . GLY A 1 78 ? -13.531 14.502 16.018 1.00 91.12 78 GLY A N 1
ATOM 611 C CA . GLY A 1 78 ? -13.752 13.678 17.210 1.00 91.12 78 GLY A CA 1
ATOM 612 C C . GLY A 1 78 ? -13.836 12.174 16.917 1.00 91.12 78 GLY A C 1
ATOM 613 O O . GLY A 1 78 ? -14.354 11.420 17.734 1.00 9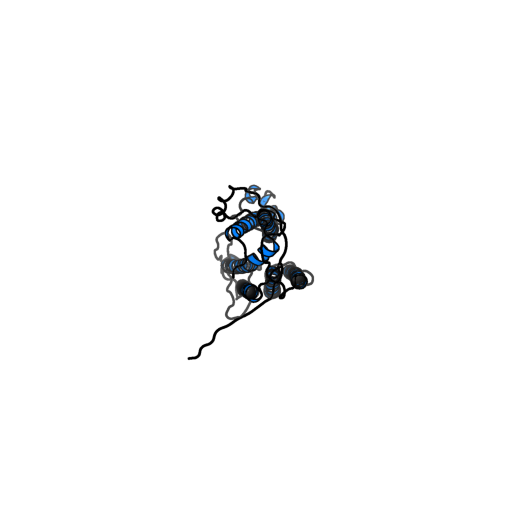1.12 78 GLY A O 1
ATOM 614 N N . ILE A 1 79 ? -13.333 11.713 15.770 1.00 93.31 79 ILE A N 1
ATOM 615 C CA . ILE A 1 79 ? -13.355 10.304 15.361 1.00 93.31 79 ILE A CA 1
ATOM 616 C C . ILE A 1 79 ? -12.158 9.565 15.978 1.00 93.31 79 ILE A C 1
ATOM 618 O O . ILE A 1 79 ? -11.043 10.087 16.093 1.00 93.31 79 ILE A O 1
ATOM 622 N N . SER A 1 80 ? -12.380 8.325 16.409 1.00 93.38 80 SER A N 1
ATOM 623 C CA . SER A 1 80 ? -11.308 7.424 16.826 1.00 93.38 80 SER A CA 1
ATOM 624 C C . SER A 1 80 ? -10.486 6.990 15.612 1.00 93.38 80 SER A C 1
ATOM 626 O O . SER A 1 80 ? -11.007 6.327 14.717 1.00 93.38 80 SER A O 1
ATOM 628 N N . LEU A 1 81 ? -9.185 7.302 15.610 1.00 93.69 81 LEU A N 1
ATOM 629 C CA . LEU A 1 81 ? -8.268 6.879 14.544 1.00 93.69 81 LEU A CA 1
ATOM 630 C C . LEU A 1 81 ? -8.249 5.353 14.385 1.00 93.69 81 LEU A C 1
ATOM 632 O O . LEU A 1 81 ? -8.178 4.852 13.273 1.00 93.69 81 LEU A O 1
ATOM 636 N N . VAL A 1 82 ? -8.365 4.616 15.491 1.00 93.88 82 VAL A N 1
ATOM 637 C CA . VAL A 1 82 ? -8.399 3.147 15.488 1.00 93.88 82 VAL A CA 1
ATOM 638 C C . VAL A 1 82 ? -9.654 2.629 14.779 1.00 93.88 82 VAL A C 1
ATOM 640 O O . VAL A 1 82 ? -9.575 1.720 13.956 1.00 93.88 82 VAL A O 1
ATOM 643 N N . ALA A 1 83 ? -10.810 3.242 15.050 1.00 92.56 83 ALA A N 1
ATOM 644 C CA . ALA A 1 83 ? -12.056 2.869 14.387 1.00 92.56 83 ALA A CA 1
ATOM 645 C C . ALA A 1 83 ? -12.032 3.240 12.895 1.00 92.56 83 ALA A C 1
ATOM 647 O O . ALA A 1 83 ? -12.498 2.460 12.065 1.00 92.56 83 ALA A O 1
ATOM 648 N N . PHE A 1 84 ? -11.452 4.398 12.559 1.00 93.69 84 PHE A N 1
ATOM 649 C CA . PHE A 1 84 ? -11.233 4.822 11.177 1.00 93.69 84 PHE A CA 1
ATOM 650 C C . PHE A 1 84 ? -10.297 3.867 10.429 1.00 93.69 84 PHE A C 1
ATOM 652 O O . PHE A 1 84 ? -10.616 3.460 9.317 1.00 93.69 84 PHE A O 1
ATOM 659 N N . ALA A 1 85 ? -9.193 3.442 11.046 1.00 94.62 85 ALA A N 1
ATOM 660 C CA . ALA A 1 85 ? -8.254 2.495 10.450 1.00 94.62 85 ALA A CA 1
ATOM 661 C C . ALA A 1 85 ? -8.933 1.161 10.105 1.00 94.62 85 ALA A C 1
ATOM 663 O O . ALA A 1 85 ? -8.765 0.657 8.998 1.00 94.62 85 ALA A O 1
ATOM 664 N N . ASP A 1 86 ? -9.770 0.626 11.000 1.00 94.69 86 ASP A N 1
ATOM 665 C CA . ASP A 1 86 ? -10.551 -0.581 10.712 1.00 94.69 86 ASP A CA 1
ATOM 666 C C . ASP A 1 86 ? -11.558 -0.393 9.562 1.00 94.69 86 ASP A C 1
ATOM 668 O O . ASP A 1 86 ? -11.836 -1.343 8.832 1.00 94.69 86 ASP A O 1
ATOM 672 N N . ILE A 1 87 ? -12.135 0.807 9.414 1.00 93.00 87 ILE A N 1
ATOM 673 C CA . ILE A 1 87 ? -13.038 1.140 8.298 1.00 93.00 87 ILE A CA 1
ATOM 674 C C . ILE A 1 87 ? -12.256 1.220 6.984 1.00 93.00 87 ILE A C 1
ATOM 676 O O . ILE A 1 87 ? -12.711 0.700 5.967 1.00 93.00 87 ILE A O 1
ATOM 680 N N . ALA A 1 88 ? -11.090 1.864 7.007 1.00 94.25 88 ALA A N 1
ATOM 681 C CA . ALA A 1 88 ? -10.273 2.112 5.829 1.00 94.25 88 ALA A CA 1
ATOM 682 C C . ALA A 1 88 ? -9.560 0.849 5.323 1.00 94.25 88 ALA A C 1
ATOM 684 O O . ALA A 1 88 ? -9.377 0.709 4.118 1.00 94.25 88 ALA A O 1
ATOM 685 N N . ALA A 1 89 ? -9.185 -0.079 6.212 1.00 96.19 89 ALA A N 1
ATOM 686 C CA . ALA A 1 89 ? -8.315 -1.213 5.896 1.00 96.19 89 ALA A CA 1
ATOM 687 C C . ALA A 1 89 ? -8.728 -2.031 4.652 1.00 96.19 89 ALA A C 1
ATOM 689 O O . ALA A 1 89 ? -7.874 -2.239 3.789 1.00 96.19 89 ALA A O 1
ATOM 690 N N . PRO A 1 90 ? -10.003 -2.450 4.476 1.00 96.06 90 PRO A N 1
ATOM 691 C CA . PRO A 1 90 ? -10.397 -3.176 3.270 1.00 96.06 90 PRO A CA 1
ATOM 692 C C . PRO A 1 90 ? -10.294 -2.319 2.002 1.00 96.06 90 PRO A C 1
ATOM 694 O O . PRO A 1 90 ? -9.931 -2.828 0.949 1.00 96.06 90 PRO A O 1
ATOM 697 N N . GLY A 1 91 ? -10.592 -1.020 2.094 1.00 95.44 91 GLY A N 1
ATOM 698 C CA . GLY A 1 91 ? -10.461 -0.097 0.965 1.00 95.44 91 GLY A CA 1
ATOM 699 C C . GLY A 1 91 ? -9.003 0.130 0.570 1.00 95.44 91 GLY A C 1
ATOM 700 O O . GLY A 1 91 ? -8.689 0.142 -0.615 1.00 95.44 91 GLY A O 1
ATOM 701 N N . VAL A 1 92 ? -8.107 0.241 1.556 1.00 95.81 92 VAL A N 1
ATOM 702 C CA . VAL A 1 92 ? -6.666 0.427 1.331 1.00 95.81 92 VAL A CA 1
ATOM 703 C C . VAL A 1 92 ? -6.072 -0.752 0.565 1.00 95.81 92 VAL A C 1
ATOM 705 O O . VAL A 1 92 ? -5.423 -0.533 -0.452 1.00 95.81 92 VAL A O 1
ATOM 708 N N . ILE A 1 93 ? -6.327 -1.993 0.990 1.00 97.44 93 ILE A N 1
ATOM 709 C CA . ILE A 1 93 ? -5.738 -3.155 0.307 1.00 97.44 93 ILE A CA 1
ATOM 710 C C . ILE A 1 93 ? -6.324 -3.392 -1.088 1.00 97.44 93 ILE A C 1
ATOM 712 O O . ILE A 1 93 ? -5.614 -3.785 -2.006 1.00 97.44 93 ILE A O 1
ATOM 716 N N . LEU A 1 94 ? -7.599 -3.058 -1.303 1.00 97.69 94 LEU A N 1
ATOM 717 C CA . LEU A 1 94 ? -8.181 -3.085 -2.646 1.00 97.69 94 LEU A CA 1
ATOM 718 C C . LEU A 1 94 ? -7.592 -1.989 -3.547 1.00 97.69 94 LEU A C 1
ATOM 720 O O . LEU A 1 94 ? -7.377 -2.226 -4.733 1.00 97.69 94 LEU A O 1
ATOM 724 N N . ALA A 1 95 ? -7.278 -0.812 -2.998 1.00 95.12 95 ALA A N 1
ATOM 725 C CA . ALA A 1 95 ? -6.555 0.221 -3.735 1.00 95.12 95 ALA A CA 1
ATOM 726 C C . ALA A 1 95 ? -5.129 -0.231 -4.102 1.00 95.12 95 ALA A C 1
ATOM 728 O O . ALA A 1 95 ? -4.678 0.042 -5.213 1.00 95.12 95 ALA A O 1
ATOM 729 N N . GLN A 1 96 ? -4.446 -0.974 -3.221 1.00 94.94 96 GLN A N 1
ATOM 730 C CA . GLN A 1 96 ? -3.151 -1.594 -3.534 1.00 94.94 96 GLN A CA 1
ATOM 731 C C . GLN A 1 96 ? -3.271 -2.585 -4.697 1.00 94.94 96 GLN A C 1
ATOM 733 O O . GLN A 1 96 ? -2.490 -2.487 -5.643 1.00 94.94 96 GLN A O 1
ATOM 738 N N . ALA A 1 97 ? -4.294 -3.447 -4.692 1.00 96.00 97 ALA A N 1
ATOM 739 C CA . ALA A 1 97 ? -4.560 -4.381 -5.787 1.00 96.00 97 ALA A CA 1
ATOM 740 C C . ALA A 1 97 ? -4.754 -3.663 -7.135 1.00 96.00 97 ALA A C 1
ATOM 742 O O . ALA A 1 97 ? -4.195 -4.080 -8.148 1.00 96.00 97 ALA A O 1
ATOM 743 N N . ILE A 1 98 ? -5.503 -2.554 -7.147 1.00 96.00 98 ILE A N 1
ATOM 744 C CA . ILE A 1 98 ? -5.681 -1.718 -8.346 1.00 96.00 98 ILE A CA 1
ATOM 745 C C . ILE A 1 98 ? -4.338 -1.129 -8.794 1.00 96.00 98 ILE A C 1
ATOM 747 O O . ILE A 1 98 ? -4.026 -1.154 -9.983 1.00 96.00 98 ILE A O 1
ATOM 751 N N . GLY A 1 99 ? -3.512 -0.659 -7.855 1.00 92.31 99 GLY A N 1
ATOM 752 C CA . GLY A 1 99 ? -2.170 -0.150 -8.145 1.00 92.31 99 GLY A CA 1
ATOM 753 C C . GLY A 1 99 ? -1.279 -1.160 -8.878 1.00 92.31 99 GLY A C 1
ATOM 754 O O . GLY A 1 99 ? -0.520 -0.768 -9.762 1.00 92.31 99 GLY A O 1
ATOM 755 N N . ARG A 1 100 ? -1.429 -2.465 -8.602 1.00 93.56 100 ARG A N 1
ATOM 756 C CA . ARG A 1 100 ? -0.664 -3.532 -9.278 1.00 93.56 100 ARG A CA 1
ATOM 757 C C . ARG A 1 100 ? -0.959 -3.669 -10.762 1.00 93.56 100 ARG A C 1
ATOM 759 O O . ARG A 1 100 ? -0.098 -4.123 -11.511 1.00 93.56 100 ARG A O 1
ATOM 766 N N . VAL A 1 101 ? -2.130 -3.228 -11.214 1.00 94.06 101 VAL A N 1
ATOM 767 C CA . VAL A 1 101 ? -2.442 -3.169 -12.648 1.00 94.06 101 VAL A CA 1
ATOM 768 C C . VAL A 1 101 ? -1.513 -2.182 -13.366 1.00 94.06 101 VAL A C 1
ATOM 770 O O . VAL A 1 101 ? -1.142 -2.418 -14.512 1.00 94.06 101 VAL A O 1
ATOM 773 N N . GLY A 1 102 ? -1.064 -1.121 -12.687 1.00 90.81 102 GLY A N 1
ATOM 774 C CA . GLY A 1 102 ? -0.064 -0.197 -13.229 1.00 90.81 102 GLY A CA 1
ATOM 775 C C . GLY A 1 102 ? 1.256 -0.893 -13.565 1.00 90.81 102 GLY A C 1
ATOM 776 O O . GLY A 1 102 ? 1.813 -0.653 -14.632 1.00 90.81 102 GLY A O 1
ATOM 777 N N . ASN A 1 103 ? 1.704 -1.834 -12.724 1.00 90.81 103 ASN A N 1
ATOM 778 C CA . ASN A 1 103 ? 2.958 -2.559 -12.949 1.00 90.81 103 ASN A CA 1
ATOM 779 C C . ASN A 1 103 ? 2.914 -3.438 -14.210 1.00 90.81 103 ASN A C 1
ATOM 781 O O . ASN A 1 103 ? 3.927 -3.588 -14.888 1.00 90.81 103 ASN A O 1
ATOM 785 N N . TYR A 1 104 ? 1.736 -3.968 -14.562 1.00 91.06 104 TYR A N 1
ATOM 786 C CA . TYR A 1 104 ? 1.546 -4.699 -15.816 1.00 91.06 104 TYR A CA 1
ATOM 787 C C . TYR A 1 104 ? 1.804 -3.812 -17.037 1.00 91.06 104 TYR A C 1
ATOM 789 O O . TYR A 1 104 ? 2.564 -4.191 -17.924 1.00 91.06 104 TYR A O 1
ATOM 797 N N . PHE A 1 105 ? 1.212 -2.615 -17.070 1.00 90.06 105 PHE A N 1
ATOM 798 C CA . PHE A 1 105 ? 1.409 -1.683 -18.182 1.00 90.06 105 PHE A CA 1
ATOM 799 C C . PHE A 1 105 ? 2.839 -1.133 -18.224 1.00 90.06 105 PHE A C 1
ATOM 801 O O . PHE A 1 105 ? 3.432 -1.044 -19.299 1.00 90.06 105 PHE A O 1
ATOM 808 N N . ASN A 1 106 ? 3.416 -0.842 -17.059 1.00 88.12 106 ASN A N 1
ATOM 809 C CA . ASN A 1 106 ? 4.785 -0.346 -16.932 1.00 88.12 106 ASN A CA 1
ATOM 810 C C . ASN A 1 106 ? 5.856 -1.419 -17.206 1.00 88.12 106 ASN A C 1
ATOM 812 O O . ASN A 1 106 ? 7.014 -1.061 -17.390 1.00 88.12 106 ASN A O 1
ATOM 816 N N . ASN A 1 107 ? 5.488 -2.708 -17.269 1.00 89.44 107 ASN A N 1
ATOM 817 C CA . ASN A 1 107 ? 6.420 -3.841 -17.379 1.00 89.44 107 ASN A CA 1
ATOM 818 C C . ASN A 1 107 ? 7.506 -3.824 -16.281 1.00 89.44 107 ASN A C 1
ATOM 820 O O . ASN A 1 107 ? 8.685 -4.064 -16.539 1.00 89.44 107 ASN A O 1
ATOM 824 N N . GLU A 1 108 ? 7.094 -3.554 -15.041 1.00 86.62 108 GLU A N 1
ATOM 825 C CA . GLU A 1 108 ? 7.978 -3.431 -13.873 1.00 86.62 108 GLU A CA 1
ATOM 826 C C . GLU A 1 108 ? 7.581 -4.395 -12.742 1.00 86.62 108 GLU A C 1
ATOM 828 O O . GLU A 1 108 ? 6.475 -4.942 -12.719 1.00 86.62 108 GLU A O 1
ATOM 833 N N . LEU A 1 109 ? 8.488 -4.591 -11.782 1.00 84.81 109 LEU A N 1
ATOM 834 C CA . LEU A 1 109 ? 8.310 -5.393 -10.566 1.00 84.81 109 LEU A CA 1
ATOM 835 C C . LEU A 1 109 ? 7.873 -6.846 -10.813 1.00 84.81 109 LEU A C 1
ATOM 837 O O . LEU A 1 109 ? 7.173 -7.421 -9.974 1.00 84.81 109 LEU A O 1
ATOM 841 N N . TYR A 1 110 ? 8.277 -7.439 -11.938 1.00 89.50 110 TYR A N 1
ATOM 842 C CA . TYR A 1 110 ? 8.012 -8.835 -12.291 1.00 89.50 110 TYR A CA 1
ATOM 843 C C . TYR A 1 110 ? 8.979 -9.812 -11.585 1.00 89.50 110 TYR A C 1
ATOM 845 O O . TYR A 1 110 ? 9.984 -9.422 -10.985 1.00 89.50 110 TYR A O 1
ATOM 853 N N . GLY A 1 111 ? 8.641 -11.103 -11.596 1.00 89.88 111 GLY A N 1
ATOM 854 C CA . GLY A 1 111 ? 9.431 -12.152 -10.953 1.00 89.88 111 GLY A CA 1
ATOM 855 C C . GLY A 1 111 ? 10.441 -12.827 -11.877 1.00 89.88 111 GLY A C 1
ATOM 856 O O . GLY A 1 111 ? 10.629 -12.427 -13.019 1.00 89.88 111 GLY A O 1
ATOM 857 N N . GLY A 1 112 ? 11.090 -13.881 -11.385 1.00 88.31 112 GLY A N 1
ATOM 858 C CA . GLY A 1 112 ? 12.116 -14.601 -12.144 1.00 88.31 112 GLY A CA 1
ATOM 859 C C . GLY A 1 112 ? 11.613 -15.307 -13.409 1.00 88.31 112 GLY A C 1
ATOM 860 O O . GLY A 1 112 ? 10.398 -15.422 -13.616 1.00 88.31 112 GLY A O 1
ATOM 861 N N . PRO A 1 113 ? 12.535 -15.801 -14.259 1.00 91.12 113 PRO A N 1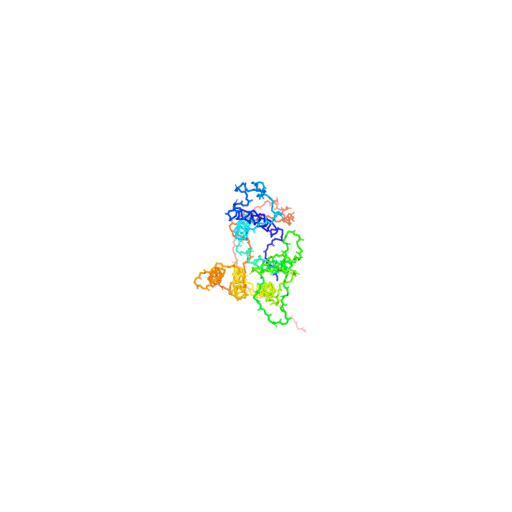
ATOM 862 C CA . PRO A 1 113 ? 12.185 -16.583 -15.438 1.00 91.12 113 PRO A CA 1
ATOM 863 C C . PRO A 1 113 ? 11.332 -17.806 -15.087 1.00 91.12 113 PRO A C 1
ATOM 865 O O . PRO A 1 113 ? 11.561 -18.470 -14.076 1.00 91.12 113 PRO A O 1
ATOM 868 N N . THR A 1 114 ? 10.357 -18.125 -15.934 1.00 93.56 114 THR A N 1
ATOM 869 C CA . THR A 1 114 ? 9.407 -19.216 -15.717 1.00 93.56 114 THR A CA 1
ATOM 870 C C . THR A 1 114 ? 9.045 -19.923 -17.018 1.00 93.56 114 THR A C 1
ATOM 872 O O . THR A 1 114 ? 9.092 -19.338 -18.095 1.00 93.56 114 THR A O 1
ATOM 875 N N . SER A 1 115 ? 8.651 -21.190 -16.914 1.00 94.38 115 SER A N 1
ATOM 876 C CA . SER A 1 115 ? 8.114 -21.997 -18.020 1.00 94.38 115 SER A CA 1
ATOM 877 C C . SER A 1 115 ? 6.616 -22.286 -17.870 1.00 94.38 115 SER A C 1
ATOM 879 O O . SER A 1 115 ? 6.049 -23.071 -18.629 1.00 9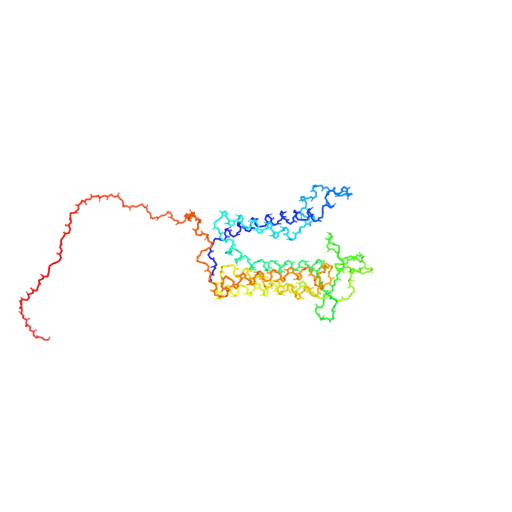4.38 115 SER A O 1
ATOM 881 N N . LEU A 1 116 ? 5.968 -21.672 -16.876 1.00 94.88 116 LEU A N 1
ATOM 882 C CA . LEU A 1 116 ? 4.545 -21.848 -16.604 1.00 94.88 116 LEU A CA 1
ATOM 883 C C . LEU A 1 116 ? 3.682 -21.270 -17.741 1.00 94.88 116 LEU A C 1
ATOM 885 O O . LEU A 1 116 ? 4.053 -20.259 -18.340 1.00 94.88 116 LEU A O 1
ATOM 889 N N . PRO A 1 117 ? 2.492 -21.844 -18.009 1.00 95.38 117 PRO A N 1
ATOM 890 C CA . PRO A 1 117 ? 1.660 -21.435 -19.144 1.00 95.38 117 PRO A CA 1
ATOM 891 C C . PRO A 1 117 ? 1.058 -20.026 -19.008 1.00 95.38 117 PRO A C 1
ATOM 893 O O . PRO A 1 117 ? 0.569 -19.479 -19.988 1.00 95.38 117 PRO A O 1
ATOM 896 N N . TRP A 1 118 ? 1.101 -19.427 -17.813 1.00 95.00 118 TRP A N 1
ATOM 897 C CA . TRP A 1 118 ? 0.713 -18.034 -17.550 1.00 95.00 118 TRP A CA 1
ATOM 898 C C . TRP A 1 118 ? 1.921 -17.100 -17.367 1.00 95.00 118 TRP A C 1
ATOM 900 O O . TRP A 1 118 ? 1.798 -16.035 -16.759 1.00 95.00 118 TRP A O 1
ATOM 910 N N . GLY A 1 119 ? 3.104 -17.509 -17.834 1.00 93.81 119 GLY A N 1
ATOM 911 C CA . GLY A 1 119 ? 4.295 -16.668 -17.824 1.00 93.81 119 GLY A CA 1
ATOM 912 C C . GLY A 1 119 ? 4.075 -15.360 -18.591 1.00 93.81 119 GLY A C 1
ATOM 913 O O . GLY A 1 119 ? 3.434 -15.332 -19.640 1.00 93.81 119 GLY A O 1
ATOM 914 N N . LEU A 1 120 ? 4.603 -14.268 -18.047 1.00 94.50 120 LEU A N 1
ATOM 915 C CA . LEU A 1 120 ? 4.494 -12.924 -18.595 1.00 94.50 120 LEU A CA 1
ATOM 916 C C . LEU A 1 120 ? 5.633 -12.661 -19.577 1.00 94.50 120 LEU A C 1
ATOM 918 O O . LEU A 1 120 ? 6.801 -12.813 -19.223 1.00 94.50 120 LEU A O 1
ATOM 922 N N . GLN A 1 121 ? 5.295 -12.216 -20.783 1.00 93.19 121 GLN A N 1
ATOM 923 C CA . GLN A 1 121 ? 6.265 -11.599 -21.680 1.00 93.19 121 GLN A CA 1
ATOM 924 C C . GLN A 1 121 ? 6.494 -10.150 -21.244 1.00 93.19 121 GLN A C 1
ATOM 926 O O . GLN A 1 121 ? 5.535 -9.400 -21.073 1.00 93.19 121 GLN A O 1
ATOM 931 N N . VAL A 1 122 ? 7.760 -9.782 -21.054 1.00 92.44 122 VAL A N 1
ATOM 932 C CA . VAL A 1 122 ? 8.170 -8.454 -20.587 1.00 92.44 122 VAL A CA 1
ATOM 933 C C . VAL A 1 122 ? 8.781 -7.673 -21.741 1.00 92.44 122 VAL A C 1
ATOM 935 O O . VAL A 1 122 ? 9.491 -8.229 -22.583 1.00 92.44 122 VAL A O 1
ATOM 938 N N . HIS A 1 123 ? 8.520 -6.372 -21.764 1.00 91.62 123 HIS A N 1
ATOM 939 C CA . HIS A 1 123 ? 9.071 -5.445 -22.740 1.00 91.62 123 HIS A CA 1
ATOM 940 C C . HIS A 1 123 ? 9.987 -4.417 -22.082 1.00 91.62 123 HIS A C 1
ATOM 942 O O . HIS A 1 123 ? 9.744 -3.984 -20.957 1.00 91.62 123 HIS A O 1
ATOM 948 N N . CYS A 1 124 ? 11.011 -3.972 -22.809 1.00 89.81 124 CYS A N 1
ATOM 949 C CA . CYS A 1 124 ? 11.749 -2.781 -22.407 1.00 89.81 124 CYS A CA 1
ATOM 950 C C . CYS A 1 124 ? 10.894 -1.553 -22.691 1.00 89.81 124 CYS A C 1
ATOM 952 O O . CYS A 1 124 ? 10.603 -1.257 -23.850 1.00 89.81 124 CYS A O 1
ATOM 954 N N . MET A 1 125 ? 10.490 -0.853 -21.635 1.00 88.81 125 MET A N 1
ATOM 955 C CA . MET A 1 125 ? 9.615 0.310 -21.720 1.00 88.81 125 MET A CA 1
ATOM 956 C C . MET A 1 125 ? 10.409 1.595 -21.518 1.00 88.81 125 MET A C 1
ATOM 958 O O . MET A 1 125 ? 11.199 1.719 -20.585 1.00 88.81 125 MET A O 1
ATOM 962 N N . ASP A 1 126 ? 10.158 2.581 -22.371 1.00 85.06 126 ASP A N 1
ATOM 963 C CA . ASP A 1 126 ? 10.486 3.967 -22.072 1.00 85.06 126 ASP A CA 1
ATOM 964 C C . ASP A 1 126 ? 9.387 4.521 -21.155 1.00 85.06 126 ASP A C 1
ATOM 966 O O . ASP A 1 126 ? 8.234 4.668 -21.565 1.00 85.06 126 ASP A O 1
ATOM 970 N N . ILE A 1 127 ? 9.739 4.800 -19.898 1.00 75.62 127 ILE A N 1
ATOM 971 C CA . ILE A 1 127 ? 8.794 5.237 -18.858 1.00 75.62 127 ILE A CA 1
ATOM 972 C C . ILE A 1 127 ? 8.206 6.632 -19.109 1.00 75.62 127 ILE A C 1
ATOM 974 O O . ILE A 1 127 ? 7.157 6.960 -18.562 1.00 75.62 127 ILE A O 1
ATOM 978 N N . VAL A 1 128 ? 8.862 7.459 -19.929 1.00 77.31 128 VAL A N 1
ATOM 979 C CA . VAL A 1 128 ? 8.412 8.825 -20.233 1.00 77.31 128 VAL A CA 1
ATOM 980 C C . VAL A 1 128 ? 7.352 8.791 -21.328 1.00 77.31 128 VAL A C 1
ATOM 982 O O . VAL A 1 128 ? 6.347 9.496 -21.265 1.00 77.31 128 VAL A O 1
ATOM 985 N N . THR A 1 129 ? 7.567 7.962 -22.345 1.00 83.31 129 THR A N 1
ATOM 986 C CA . THR A 1 129 ? 6.675 7.844 -23.503 1.00 83.31 129 THR A CA 1
ATOM 987 C C . THR A 1 129 ? 5.647 6.724 -23.362 1.00 83.31 129 THR A C 1
ATOM 989 O O . THR A 1 129 ? 4.681 6.698 -24.128 1.00 83.31 129 THR A O 1
ATOM 992 N N . GLY A 1 130 ? 5.845 5.800 -22.417 1.00 83.38 130 GLY A N 1
ATOM 993 C CA . GLY A 1 130 ? 5.004 4.621 -22.207 1.00 83.38 130 GLY A CA 1
ATOM 994 C C . GLY A 1 130 ? 5.063 3.621 -23.363 1.00 83.38 130 GLY A C 1
ATOM 995 O O . GLY A 1 130 ? 4.093 2.901 -23.600 1.00 83.38 130 GLY A O 1
ATOM 996 N N . ARG A 1 131 ? 6.155 3.604 -24.139 1.00 87.81 131 ARG A N 1
ATOM 997 C CA . ARG A 1 131 ? 6.293 2.768 -25.341 1.00 87.81 131 ARG A CA 1
ATOM 998 C C . ARG A 1 131 ? 7.405 1.744 -25.199 1.00 87.81 131 ARG A C 1
ATOM 1000 O O . ARG A 1 131 ? 8.449 2.020 -24.617 1.00 87.81 131 ARG A O 1
ATOM 1007 N N . ALA A 1 132 ? 7.190 0.582 -25.810 1.00 89.94 132 ALA A N 1
ATOM 1008 C CA . ALA A 1 132 ? 8.211 -0.445 -25.915 1.00 89.94 132 ALA A CA 1
ATOM 1009 C C . ALA A 1 132 ? 9.336 0.018 -26.859 1.00 89.94 132 ALA A C 1
ATOM 1011 O O . ALA A 1 132 ? 9.067 0.437 -27.989 1.00 89.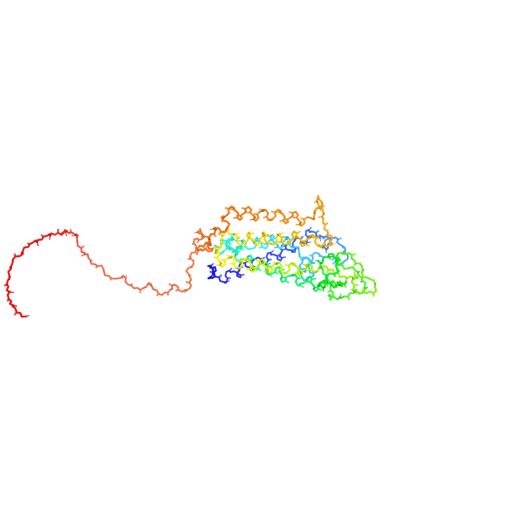94 132 ALA A O 1
ATOM 1012 N N . VAL A 1 133 ? 10.588 -0.075 -26.410 1.00 89.56 133 VAL A N 1
ATOM 1013 C CA . VAL A 1 133 ? 11.779 0.365 -27.147 1.00 89.56 133 VAL A CA 1
ATOM 1014 C C . VAL A 1 133 ? 12.693 -0.816 -27.481 1.00 89.56 133 VAL A C 1
ATOM 1016 O O . VAL A 1 133 ? 12.880 -1.700 -26.649 1.00 89.56 133 VAL A O 1
ATOM 1019 N N . PRO A 1 134 ? 13.282 -0.868 -28.692 1.00 86.31 134 PRO A N 1
ATOM 1020 C CA . PRO A 1 134 ? 14.116 -1.992 -29.130 1.00 86.31 134 PRO A CA 1
ATOM 1021 C C . PRO A 1 134 ? 15.522 -1.995 -28.514 1.00 86.31 134 PRO A C 1
ATOM 1023 O O . PRO A 1 134 ? 16.267 -2.961 -28.678 1.00 86.31 134 PRO A O 1
ATOM 1026 N N . VAL A 1 135 ? 15.898 -0.899 -27.854 1.00 85.56 135 VAL A N 1
ATOM 1027 C CA . VAL A 1 135 ? 17.170 -0.727 -27.157 1.00 85.56 135 VAL A CA 1
ATOM 1028 C C . VAL A 1 135 ? 16.882 -0.045 -25.829 1.00 85.56 135 VAL A C 1
ATOM 1030 O O . VAL A 1 135 ? 16.258 1.014 -25.804 1.00 85.56 135 VAL A O 1
ATOM 1033 N N . GLY A 1 136 ? 17.317 -0.656 -24.735 1.00 82.75 136 GLY A N 1
ATOM 1034 C CA . GLY A 1 136 ? 17.084 -0.150 -23.388 1.00 82.75 136 GLY A CA 1
ATOM 1035 C C . GLY A 1 136 ? 17.337 -1.224 -22.342 1.00 82.75 136 GLY A C 1
ATOM 1036 O O . GLY A 1 136 ? 17.802 -2.316 -22.667 1.00 82.75 136 GLY A O 1
ATOM 1037 N N . THR A 1 137 ? 17.001 -0.923 -21.095 1.00 79.50 137 THR A N 1
ATOM 1038 C CA . THR A 1 137 ? 17.108 -1.866 -19.981 1.00 79.50 137 THR A CA 1
ATOM 1039 C C . THR A 1 137 ? 15.737 -1.983 -19.336 1.00 79.50 137 THR A C 1
ATOM 1041 O O . THR A 1 137 ? 15.171 -0.974 -18.923 1.00 79.50 137 THR A O 1
ATOM 1044 N N . ALA A 1 138 ? 15.189 -3.195 -19.289 1.00 79.25 138 ALA A N 1
ATOM 1045 C CA . ALA A 1 138 ? 13.972 -3.480 -18.547 1.00 79.25 138 ALA A CA 1
ATOM 1046 C C . ALA A 1 138 ? 14.241 -3.415 -17.039 1.00 79.25 138 ALA A C 1
ATOM 1048 O O . ALA A 1 138 ? 15.382 -3.569 -16.582 1.00 79.25 138 ALA A O 1
ATOM 1049 N N . ASP A 1 139 ? 13.175 -3.234 -16.262 1.00 69.06 139 ASP A N 1
ATOM 1050 C CA . ASP A 1 139 ? 13.251 -3.352 -14.808 1.00 69.06 139 ASP A CA 1
ATOM 1051 C C . ASP A 1 139 ? 13.854 -4.716 -14.417 1.00 69.06 139 ASP A C 1
ATOM 1053 O O . ASP A 1 139 ? 13.671 -5.696 -15.131 1.00 69.06 139 ASP A O 1
ATOM 1057 N N . GLY A 1 140 ? 14.660 -4.791 -13.358 1.00 63.22 140 GLY A N 1
ATOM 1058 C CA . GLY A 1 140 ? 15.459 -5.993 -13.048 1.00 63.22 140 GLY A CA 1
ATOM 1059 C C . GLY A 1 140 ? 16.767 -6.153 -13.847 1.00 63.22 140 GLY A C 1
ATOM 1060 O O . GLY A 1 140 ? 17.490 -7.129 -13.652 1.00 63.22 140 GLY A O 1
ATOM 1061 N N . GLY A 1 141 ? 17.123 -5.184 -14.700 1.00 71.31 141 GLY A N 1
ATOM 1062 C CA . GLY A 1 141 ? 18.477 -5.038 -15.255 1.00 71.31 141 GLY A CA 1
ATOM 1063 C C . GLY A 1 141 ? 18.756 -5.794 -16.558 1.00 71.31 141 GLY A C 1
ATOM 1064 O O . GLY A 1 141 ? 19.908 -5.847 -16.991 1.00 71.31 141 GLY A O 1
ATOM 1065 N N . GLN A 1 142 ? 17.739 -6.371 -17.204 1.00 77.00 142 GLN A N 1
ATOM 1066 C CA . GLN A 1 142 ? 17.912 -7.070 -18.480 1.00 77.00 142 GLN A CA 1
ATOM 1067 C C . GLN A 1 142 ? 17.903 -6.099 -19.664 1.00 77.00 142 GLN A C 1
ATOM 1069 O O . GLN A 1 142 ? 16.991 -5.291 -19.815 1.00 77.00 142 GLN A O 1
ATOM 1074 N N . ALA A 1 143 ? 18.918 -6.193 -20.524 1.00 80.12 143 ALA A N 1
ATOM 1075 C CA . ALA A 1 143 ? 19.052 -5.330 -21.692 1.00 80.12 143 ALA A CA 1
ATOM 1076 C C . ALA A 1 143 ? 18.253 -5.855 -22.897 1.00 80.12 143 ALA A C 1
ATOM 1078 O O . ALA A 1 143 ? 18.328 -7.034 -23.246 1.00 80.12 143 ALA A O 1
ATOM 1079 N N . CYS A 1 144 ? 17.561 -4.949 -23.579 1.00 83.75 144 CYS A N 1
ATOM 1080 C CA . CYS A 1 144 ? 17.020 -5.147 -24.917 1.00 83.75 144 CYS A CA 1
ATOM 1081 C C . CYS A 1 144 ? 18.016 -4.632 -25.957 1.00 83.75 144 CYS A C 1
ATOM 1083 O O . CYS A 1 144 ? 18.523 -3.515 -25.840 1.00 83.75 144 CYS A O 1
ATOM 1085 N N . SER A 1 145 ? 18.288 -5.439 -26.984 1.00 83.88 145 SER A N 1
ATOM 1086 C CA . SER A 1 145 ? 19.135 -5.059 -28.117 1.00 83.88 145 SER A CA 1
ATOM 1087 C C . SER A 1 145 ? 18.556 -5.628 -29.409 1.00 83.88 145 SER A C 1
ATOM 1089 O O . SER A 1 145 ? 18.553 -6.839 -29.623 1.00 83.88 145 SER A O 1
ATOM 1091 N N . GLY A 1 146 ? 18.005 -4.753 -30.251 1.00 83.50 146 GLY A N 1
ATOM 1092 C CA . GLY A 1 146 ? 17.411 -5.116 -31.542 1.00 83.50 146 GLY A CA 1
ATOM 1093 C C . GLY A 1 146 ? 15.991 -5.693 -31.469 1.00 83.50 146 GLY A C 1
ATOM 1094 O O . GLY A 1 146 ? 15.370 -5.899 -32.507 1.00 83.50 146 GLY A O 1
ATOM 1095 N N . SER A 1 147 ? 15.449 -5.908 -30.269 1.00 86.44 147 SER A N 1
ATOM 1096 C CA . SER A 1 147 ? 14.068 -6.331 -30.013 1.00 86.44 147 SER A CA 1
ATOM 1097 C C . SER A 1 147 ? 13.566 -5.633 -28.758 1.00 86.44 147 SER A C 1
ATOM 1099 O O . SER A 1 147 ? 14.315 -5.509 -27.797 1.00 86.44 147 SER A O 1
ATOM 1101 N N . SER A 1 148 ? 12.307 -5.196 -28.745 1.00 89.56 148 SER A N 1
ATOM 1102 C CA . SER A 1 148 ? 11.693 -4.582 -27.559 1.00 89.56 148 SER A CA 1
ATOM 1103 C C . SER A 1 148 ? 11.201 -5.597 -26.529 1.00 89.56 148 SER A C 1
ATOM 1105 O O . SER A 1 148 ? 10.668 -5.213 -25.491 1.00 89.56 148 SER A O 1
ATOM 1107 N N . VAL A 1 149 ? 11.359 -6.887 -26.825 1.00 91.31 149 VAL A N 1
ATOM 1108 C CA . VAL A 1 149 ? 10.935 -8.004 -25.986 1.00 91.31 149 VAL A CA 1
ATOM 1109 C C . VAL A 1 149 ? 12.134 -8.545 -25.225 1.00 91.31 149 VAL A C 1
ATOM 1111 O O . VAL A 1 149 ? 13.150 -8.899 -25.829 1.00 91.31 149 VAL A O 1
ATOM 1114 N N . VAL A 1 150 ? 11.984 -8.672 -23.911 1.00 88.81 150 VAL A N 1
ATOM 1115 C CA . VAL A 1 150 ? 12.954 -9.352 -23.059 1.00 88.81 150 VAL A CA 1
ATOM 1116 C C . VAL A 1 150 ? 12.862 -10.862 -23.318 1.00 88.81 150 VAL A C 1
ATOM 1118 O O . VAL A 1 150 ? 11.764 -11.422 -23.257 1.00 88.81 150 VAL A O 1
ATOM 1121 N N . PRO A 1 151 ? 13.976 -11.553 -23.625 1.00 88.38 151 PRO A N 1
ATOM 1122 C CA . PRO A 1 151 ? 13.944 -12.983 -23.907 1.00 88.38 151 PRO A CA 1
ATOM 1123 C C . PRO A 1 151 ? 13.426 -13.812 -22.724 1.00 88.38 151 PRO A C 1
ATOM 1125 O O . PRO A 1 151 ? 13.963 -13.739 -21.620 1.00 88.38 151 PRO A O 1
ATOM 1128 N N . GLY A 1 152 ? 12.436 -14.665 -22.993 1.00 89.75 152 GLY A N 1
ATOM 1129 C CA . GLY A 1 152 ? 11.851 -15.581 -22.013 1.00 89.75 152 GLY A CA 1
ATOM 1130 C C . GLY A 1 152 ? 10.480 -15.141 -21.501 1.00 89.75 152 GLY A C 1
ATOM 1131 O O . GLY A 1 152 ? 9.876 -14.192 -21.996 1.00 89.75 152 GLY A O 1
ATOM 1132 N N . LEU A 1 153 ? 9.974 -15.894 -20.526 1.00 93.56 153 LEU A N 1
ATOM 1133 C CA . LEU A 1 153 ? 8.751 -15.587 -19.793 1.00 93.56 153 LEU A CA 1
ATOM 1134 C C . LEU A 1 153 ? 9.087 -15.446 -18.316 1.00 93.56 153 LEU A C 1
ATOM 1136 O O . LEU A 1 153 ? 9.993 -16.115 -17.822 1.00 93.56 153 LEU A O 1
ATOM 1140 N N . PHE A 1 154 ? 8.328 -14.618 -17.610 1.00 93.06 154 PHE A N 1
ATOM 1141 C CA . PHE A 1 154 ? 8.596 -14.258 -16.223 1.00 93.06 154 PHE A CA 1
ATOM 1142 C C . PHE A 1 154 ? 7.380 -14.496 -15.337 1.00 93.06 154 PHE A C 1
ATOM 1144 O O . PHE A 1 154 ? 6.242 -14.516 -15.803 1.00 93.06 154 PHE A O 1
ATOM 1151 N N . HIS A 1 155 ? 7.598 -14.682 -14.039 1.00 94.00 155 HIS A N 1
ATOM 1152 C CA . HIS A 1 155 ? 6.494 -14.758 -13.088 1.00 94.00 155 HIS A CA 1
ATOM 1153 C C . HIS A 1 155 ? 5.739 -13.408 -13.039 1.00 94.00 155 HIS A C 1
ATOM 1155 O O . HIS A 1 155 ? 6.354 -12.396 -12.697 1.00 94.00 155 HIS A O 1
ATOM 1161 N N . PRO A 1 156 ? 4.418 -13.354 -13.316 1.00 94.38 156 PRO A N 1
ATOM 1162 C CA . PRO A 1 156 ? 3.617 -12.140 -13.150 1.00 94.38 156 PRO A CA 1
ATOM 1163 C C . PRO A 1 156 ? 3.344 -11.862 -11.664 1.00 94.38 156 PRO A C 1
ATOM 1165 O O . PRO A 1 156 ? 2.231 -12.029 -11.170 1.00 94.38 156 PRO A O 1
ATOM 1168 N N . THR A 1 157 ? 4.362 -11.436 -10.923 1.00 93.00 157 THR A N 1
ATOM 1169 C CA . THR A 1 157 ? 4.256 -11.083 -9.495 1.00 93.00 157 THR A CA 1
ATOM 1170 C C . THR A 1 157 ? 3.219 -9.993 -9.249 1.00 93.00 157 THR A C 1
ATOM 1172 O O . THR A 1 157 ? 2.490 -10.099 -8.272 1.00 93.00 157 THR A O 1
ATOM 1175 N N . PHE A 1 158 ? 3.040 -9.029 -10.163 1.00 93.25 158 PHE A N 1
ATOM 1176 C CA . PHE A 1 158 ? 1.946 -8.050 -10.076 1.00 93.25 158 PHE A CA 1
ATOM 1177 C C . PHE A 1 158 ? 0.567 -8.729 -9.962 1.00 93.25 158 PHE A C 1
ATOM 1179 O O . PHE A 1 158 ? -0.273 -8.294 -9.176 1.00 93.25 158 PHE A O 1
ATOM 1186 N N . LEU A 1 159 ? 0.338 -9.810 -10.721 1.00 94.44 159 LEU A N 1
ATOM 1187 C CA . LEU A 1 159 ? -0.918 -10.557 -10.725 1.00 94.44 159 LEU A CA 1
ATOM 1188 C C . LEU A 1 159 ? -1.060 -11.357 -9.434 1.00 94.44 159 LEU A C 1
ATOM 1190 O O . LEU A 1 159 ? -2.146 -11.409 -8.863 1.00 94.44 159 LEU A O 1
ATOM 1194 N N . TYR A 1 160 ? 0.034 -11.954 -8.960 1.00 95.25 160 TYR A N 1
ATOM 1195 C CA . TYR A 1 160 ? 0.056 -12.655 -7.679 1.00 95.25 160 TYR A CA 1
ATOM 1196 C C . TYR A 1 160 ? -0.274 -11.702 -6.521 1.00 95.25 160 TYR A C 1
ATOM 1198 O O . TYR A 1 160 ? -1.122 -12.037 -5.695 1.00 95.25 160 TYR A O 1
ATOM 1206 N N . GLU A 1 161 ? 0.324 -10.502 -6.498 1.00 94.69 161 GLU A N 1
ATOM 1207 C CA . GLU A 1 161 ? 0.042 -9.463 -5.495 1.00 94.69 161 GLU A CA 1
ATOM 1208 C C . GLU A 1 161 ? -1.405 -8.976 -5.610 1.00 94.69 161 GLU A C 1
ATOM 1210 O O . GLU A 1 161 ? -2.104 -8.926 -4.605 1.00 94.69 161 GLU A O 1
ATOM 1215 N N . LEU A 1 162 ? -1.903 -8.713 -6.823 1.00 95.94 162 LEU A N 1
ATOM 1216 C CA . LEU A 1 162 ? -3.289 -8.297 -7.054 1.00 95.94 162 LEU A CA 1
ATOM 1217 C C . LEU A 1 162 ? -4.289 -9.328 -6.523 1.00 95.94 162 LEU A C 1
ATOM 1219 O O . LEU A 1 162 ? -5.206 -8.978 -5.780 1.00 95.94 162 LEU A O 1
ATOM 1223 N N . VAL A 1 163 ? -4.127 -10.600 -6.898 1.00 96.88 163 VAL A N 1
ATOM 1224 C CA . VAL A 1 163 ? -5.028 -11.679 -6.467 1.00 96.88 163 VAL A CA 1
ATOM 1225 C C . VAL A 1 163 ? -4.971 -11.849 -4.951 1.00 96.88 163 VAL A C 1
ATOM 1227 O O . VAL A 1 163 ? -6.016 -12.012 -4.318 1.00 96.88 163 VAL A O 1
ATOM 1230 N N . TRP A 1 164 ? -3.776 -11.774 -4.362 1.00 97.25 164 TRP A N 1
ATOM 1231 C CA . TRP A 1 164 ? -3.600 -11.853 -2.917 1.00 97.25 164 TRP A CA 1
ATOM 1232 C C . TRP A 1 164 ? -4.272 -10.684 -2.191 1.00 97.25 164 TRP A C 1
ATOM 1234 O O . TRP A 1 164 ? -5.057 -10.908 -1.271 1.00 97.25 164 TRP A O 1
ATOM 1244 N N . ASP A 1 165 ? -4.040 -9.450 -2.633 1.00 97.31 165 ASP A N 1
ATOM 1245 C CA . ASP A 1 165 ? -4.610 -8.242 -2.035 1.00 97.31 165 ASP A CA 1
ATOM 1246 C C . ASP A 1 165 ? -6.145 -8.241 -2.131 1.00 97.31 165 ASP A C 1
ATOM 1248 O O . ASP A 1 165 ? -6.837 -7.929 -1.156 1.00 97.31 165 ASP A O 1
ATOM 1252 N N . VAL A 1 166 ? -6.708 -8.689 -3.262 1.00 98.19 166 VAL A N 1
ATOM 1253 C CA . VAL A 1 166 ? -8.158 -8.906 -3.403 1.00 98.19 166 VAL A CA 1
ATOM 1254 C C . VAL A 1 166 ? -8.647 -9.978 -2.431 1.00 98.19 166 VAL A C 1
ATOM 1256 O O . VAL A 1 166 ? -9.642 -9.760 -1.736 1.00 98.19 166 VAL A O 1
ATOM 1259 N N . ALA A 1 167 ? -7.963 -11.120 -2.333 1.00 98.12 167 ALA A N 1
ATOM 1260 C CA . ALA A 1 167 ? -8.343 -12.196 -1.420 1.00 98.12 167 ALA A CA 1
ATOM 1261 C C . ALA A 1 167 ? -8.316 -11.740 0.048 1.00 98.12 167 ALA A C 1
ATOM 1263 O O . ALA A 1 167 ? -9.256 -12.024 0.802 1.00 98.12 167 ALA A O 1
ATOM 1264 N N . VAL A 1 168 ? -7.294 -10.980 0.455 1.00 98.19 168 VAL A N 1
ATOM 1265 C CA . VAL A 1 168 ? -7.218 -10.383 1.792 1.00 98.19 168 VAL A CA 1
ATOM 1266 C C . VAL A 1 168 ? -8.349 -9.374 1.979 1.00 98.19 168 VAL A C 1
ATOM 1268 O O . VAL A 1 168 ? -9.083 -9.479 2.958 1.00 98.19 168 VAL A O 1
ATOM 1271 N N . GLY A 1 169 ? -8.575 -8.456 1.036 1.00 97.94 169 GLY A N 1
ATOM 1272 C CA . GLY A 1 169 ? -9.665 -7.478 1.101 1.00 97.94 169 GLY A CA 1
ATOM 1273 C C . GLY A 1 169 ? -11.043 -8.125 1.274 1.00 97.94 169 GLY A C 1
ATOM 1274 O O . GLY A 1 169 ? -11.803 -7.755 2.175 1.00 97.94 169 GLY A O 1
ATOM 1275 N N . LEU A 1 170 ? -11.349 -9.155 0.481 1.00 98.06 170 LEU A N 1
ATOM 1276 C CA . LEU A 1 170 ? -12.585 -9.935 0.603 1.00 98.06 170 LEU A CA 1
ATOM 1277 C C . LEU A 1 170 ? -12.671 -10.671 1.946 1.00 98.06 170 LEU A C 1
ATOM 1279 O O . LEU A 1 170 ? -13.736 -10.687 2.571 1.00 98.06 170 LEU A O 1
ATOM 1283 N N . THR A 1 171 ? -11.556 -11.222 2.428 1.00 97.69 171 THR A N 1
ATOM 1284 C CA . THR A 1 171 ? -11.477 -11.881 3.739 1.00 97.69 171 THR A CA 1
ATOM 1285 C C . THR A 1 171 ? -11.762 -10.898 4.871 1.00 97.69 171 THR A C 1
ATOM 1287 O O . THR A 1 171 ? -12.559 -11.203 5.758 1.00 97.69 171 THR A O 1
ATOM 1290 N N . LEU A 1 172 ? -11.196 -9.690 4.830 1.00 97.00 172 LEU A N 1
ATOM 1291 C CA . LEU A 1 172 ? -11.462 -8.642 5.818 1.00 97.00 172 LEU A CA 1
ATOM 1292 C C . LEU A 1 172 ? -12.936 -8.234 5.814 1.00 97.00 172 LEU A C 1
ATOM 1294 O O . LEU A 1 172 ? -13.552 -8.161 6.876 1.00 97.00 172 LEU A O 1
ATOM 1298 N N . LEU A 1 173 ? -13.526 -8.030 4.632 1.00 95.81 173 LEU A N 1
ATOM 1299 C CA . LEU A 1 173 ? -14.950 -7.712 4.495 1.00 95.81 173 LEU A CA 1
ATOM 1300 C C . LEU A 1 173 ? -15.842 -8.832 5.041 1.00 95.81 173 LEU A C 1
ATOM 1302 O O . LEU A 1 173 ? -16.850 -8.559 5.698 1.00 95.81 173 LEU A O 1
ATOM 1306 N N . TYR A 1 174 ? -15.488 -10.089 4.779 1.00 96.06 174 TYR A N 1
ATOM 1307 C CA . TYR A 1 174 ? -16.207 -11.251 5.289 1.00 96.06 174 TYR A CA 1
ATOM 1308 C C . TYR A 1 174 ? -16.105 -11.355 6.817 1.00 96.06 174 TYR A C 1
ATOM 1310 O O . TYR A 1 174 ? -17.127 -11.458 7.503 1.00 96.06 174 TYR A O 1
ATOM 1318 N N . LEU A 1 175 ? -14.892 -11.271 7.370 1.00 94.75 175 LEU A N 1
ATOM 1319 C CA . LEU A 1 175 ? -14.642 -11.378 8.808 1.00 94.75 175 LEU A CA 1
ATOM 1320 C C . LEU A 1 175 ? -15.250 -10.210 9.587 1.00 94.75 175 LEU A C 1
ATOM 1322 O O . LEU A 1 175 ? -15.892 -10.440 10.613 1.00 94.75 175 LEU A O 1
ATOM 1326 N N . ASP A 1 176 ? -15.130 -8.974 9.097 1.00 92.19 176 ASP A N 1
ATOM 1327 C CA . ASP A 1 176 ? -15.752 -7.808 9.731 1.00 92.19 176 ASP A CA 1
ATOM 1328 C C . ASP A 1 176 ? -17.285 -7.921 9.724 1.00 92.19 176 ASP A C 1
ATOM 1330 O O . ASP A 1 176 ? -17.937 -7.612 10.725 1.00 92.19 176 ASP A O 1
ATOM 1334 N N . ARG A 1 177 ? -17.888 -8.441 8.642 1.00 90.62 177 ARG A N 1
ATOM 1335 C CA . ARG A 1 177 ? -19.341 -8.680 8.591 1.00 90.62 177 ARG A CA 1
ATOM 1336 C C . ARG A 1 177 ? -19.794 -9.792 9.533 1.00 90.62 177 ARG A C 1
ATOM 1338 O O . ARG A 1 177 ? -20.830 -9.631 10.183 1.00 90.62 177 ARG A O 1
ATOM 1345 N N . ARG A 1 178 ? -19.048 -10.898 9.610 1.00 92.31 178 ARG A N 1
ATOM 1346 C CA . ARG A 1 178 ? -19.424 -12.081 10.401 1.00 92.31 178 ARG A CA 1
ATOM 1347 C C . ARG A 1 178 ? -19.156 -11.897 11.893 1.00 92.31 178 ARG A C 1
ATOM 1349 O O . ARG A 1 178 ? -20.022 -12.188 12.711 1.00 92.31 178 ARG A O 1
ATOM 1356 N N . LEU A 1 179 ? -17.957 -11.443 12.249 1.00 92.12 179 LEU A N 1
ATOM 1357 C CA . LEU A 1 179 ? -17.473 -11.402 13.632 1.00 92.12 179 LEU A CA 1
ATOM 1358 C C . LEU A 1 179 ? -17.648 -10.030 14.287 1.00 92.12 179 LEU A C 1
ATOM 1360 O O . LEU A 1 179 ? -17.551 -9.931 15.513 1.00 92.12 179 LEU A O 1
ATOM 1364 N N . ARG A 1 180 ? -17.937 -8.993 13.484 1.00 89.19 180 ARG A N 1
ATOM 1365 C CA . ARG A 1 180 ? -18.046 -7.594 13.921 1.00 89.19 180 ARG A CA 1
ATOM 1366 C C . ARG A 1 180 ? -16.811 -7.180 14.710 1.00 89.19 180 ARG A C 1
ATOM 1368 O O . ARG A 1 180 ? -16.924 -6.790 15.870 1.00 89.19 180 ARG A O 1
ATOM 1375 N N . LEU A 1 181 ? -15.649 -7.313 14.080 1.00 89.75 181 LEU A N 1
ATOM 1376 C CA . LEU A 1 181 ? -14.367 -6.967 14.683 1.00 89.75 181 LEU A CA 1
ATOM 1377 C C . LEU A 1 181 ? -14.291 -5.452 14.928 1.00 89.75 181 LEU A C 1
ATOM 1379 O O . LEU A 1 181 ? -14.829 -4.654 14.160 1.00 89.75 181 LEU A O 1
ATOM 1383 N N . GLY A 1 182 ? -13.646 -5.064 16.022 1.00 89.38 182 GLY A N 1
ATOM 1384 C CA . GLY A 1 182 ? -13.372 -3.668 16.376 1.00 89.38 182 GLY A CA 1
ATOM 1385 C C . GLY A 1 182 ? -12.006 -3.533 17.028 1.00 89.38 182 GLY A C 1
ATOM 1386 O O . GLY A 1 182 ? -11.241 -4.502 17.050 1.00 89.38 182 GLY A O 1
ATOM 1387 N N . ARG A 1 183 ? -11.722 -2.373 17.628 1.00 90.50 183 ARG A N 1
ATOM 1388 C CA . ARG A 1 183 ? -10.474 -2.084 18.352 1.00 90.50 183 ARG A CA 1
ATOM 1389 C C . ARG A 1 183 ? -9.209 -2.170 17.493 1.00 90.50 183 ARG A C 1
ATOM 1391 O O . ARG A 1 183 ? -8.142 -2.508 18.000 1.00 90.50 183 ARG A O 1
ATOM 1398 N N . GLY A 1 184 ? -9.305 -1.893 16.196 1.00 93.62 184 GLY A N 1
ATOM 1399 C CA . GLY A 1 184 ? -8.146 -1.923 15.301 1.00 93.62 184 GLY A CA 1
ATOM 1400 C C . GLY A 1 184 ? -7.814 -3.324 14.785 1.00 93.62 184 GLY A C 1
ATOM 1401 O O . GLY A 1 184 ? -6.788 -3.507 14.137 1.00 93.62 184 GLY A O 1
ATOM 1402 N N . ASN A 1 185 ? -8.637 -4.334 15.088 1.00 95.56 185 ASN A N 1
ATOM 1403 C CA . ASN A 1 185 ? -8.346 -5.714 14.706 1.00 95.56 185 ASN A CA 1
ATOM 1404 C C . ASN A 1 185 ? -8.574 -5.993 13.215 1.00 95.56 185 ASN A C 1
ATOM 1406 O O . ASN A 1 185 ? -7.962 -6.915 12.687 1.00 95.56 185 ASN A O 1
ATOM 1410 N N . VAL A 1 186 ? -9.409 -5.215 12.517 1.00 96.56 186 VAL A N 1
ATOM 1411 C CA . VAL A 1 186 ? -9.530 -5.332 11.051 1.00 96.56 186 VAL A CA 1
ATOM 1412 C C . VAL A 1 186 ? -8.277 -4.768 10.392 1.00 96.56 186 VAL A C 1
ATOM 1414 O O . VAL A 1 186 ? -7.723 -5.399 9.496 1.00 96.56 186 VAL A O 1
ATOM 1417 N N . PHE A 1 187 ? -7.785 -3.628 10.878 1.00 97.25 187 PHE A N 1
ATOM 1418 C CA . PHE A 1 187 ? -6.530 -3.049 10.413 1.00 97.25 187 PHE A CA 1
ATOM 1419 C C . PHE A 1 187 ? -5.333 -3.958 10.723 1.00 97.25 187 PHE A C 1
ATOM 1421 O O . PHE A 1 187 ? -4.485 -4.165 9.863 1.00 97.25 187 PHE A O 1
ATOM 1428 N N . ALA A 1 188 ? -5.286 -4.573 11.907 1.00 97.44 188 ALA A N 1
ATOM 1429 C CA . ALA A 1 188 ? -4.239 -5.537 12.243 1.00 97.44 188 ALA A CA 1
ATOM 1430 C C . ALA A 1 188 ? -4.251 -6.762 11.311 1.00 97.44 188 ALA A C 1
ATOM 1432 O O . ALA A 1 188 ? -3.200 -7.160 10.815 1.00 97.44 188 ALA A O 1
ATOM 1433 N 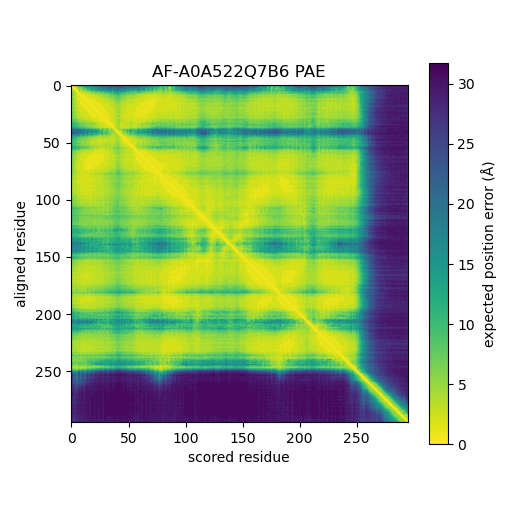N . LEU A 1 189 ? -5.433 -7.314 11.004 1.00 97.75 189 LEU A N 1
ATOM 1434 C CA . LEU A 1 189 ? -5.565 -8.403 10.030 1.00 97.75 189 LEU A CA 1
ATOM 1435 C C . LEU A 1 189 ? -5.149 -7.978 8.617 1.00 97.75 189 LEU A C 1
ATOM 1437 O O . LEU A 1 189 ? -4.556 -8.781 7.904 1.00 97.75 189 LEU A O 1
ATOM 1441 N N . TYR A 1 190 ? -5.424 -6.733 8.221 1.00 97.88 190 TYR A N 1
ATOM 1442 C CA . TYR A 1 190 ? -4.912 -6.159 6.974 1.00 97.88 190 TYR A CA 1
ATOM 1443 C C . TYR A 1 190 ? -3.382 -6.163 6.952 1.00 97.88 190 TYR A C 1
ATOM 1445 O O . TYR A 1 190 ? -2.790 -6.716 6.029 1.00 97.88 190 TYR A O 1
ATOM 1453 N N . VAL A 1 191 ? -2.751 -5.608 7.990 1.00 96.94 191 VAL A N 1
ATOM 1454 C CA . VAL A 1 191 ? -1.291 -5.531 8.106 1.00 96.94 191 VAL A CA 1
ATOM 1455 C C . VAL A 1 191 ? -0.672 -6.927 8.027 1.00 96.94 191 VAL A C 1
ATOM 1457 O O . VAL A 1 191 ? 0.252 -7.153 7.244 1.00 96.94 191 VAL A O 1
ATOM 1460 N N . MET A 1 192 ? -1.216 -7.882 8.784 1.00 97.75 192 MET A N 1
ATOM 1461 C CA . MET A 1 192 ? -0.750 -9.270 8.794 1.00 97.75 192 MET A CA 1
ATOM 1462 C C . MET A 1 192 ? -0.968 -9.963 7.442 1.00 97.75 192 MET A C 1
ATOM 1464 O O . MET A 1 192 ? -0.070 -10.630 6.940 1.00 97.75 192 MET A O 1
ATOM 1468 N N . GLY A 1 193 ? -2.143 -9.801 6.830 1.00 97.19 193 GLY A N 1
ATOM 1469 C CA . GLY A 1 193 ? -2.470 -10.417 5.544 1.00 97.19 193 GLY A CA 1
ATOM 1470 C C . GLY A 1 193 ? -1.590 -9.899 4.407 1.00 97.19 193 GLY A C 1
ATOM 1471 O O . GLY A 1 193 ? -1.062 -10.693 3.632 1.00 97.19 193 GLY A O 1
ATOM 1472 N N . TYR A 1 194 ? -1.373 -8.584 4.344 1.00 95.38 194 TYR A N 1
ATOM 1473 C CA . TYR A 1 194 ? -0.502 -7.962 3.346 1.00 95.38 194 TYR A CA 1
ATOM 1474 C C . TYR A 1 194 ? 0.950 -8.435 3.488 1.00 95.38 194 TYR A C 1
ATOM 1476 O O . TYR A 1 194 ? 1.558 -8.908 2.530 1.00 95.38 194 TYR A O 1
ATOM 1484 N N . THR A 1 195 ? 1.502 -8.371 4.702 1.00 94.88 195 THR A N 1
ATOM 1485 C CA . THR A 1 195 ? 2.898 -8.766 4.960 1.00 94.88 195 THR A CA 1
ATOM 1486 C C . THR A 1 195 ? 3.142 -10.265 4.776 1.00 94.88 195 THR A C 1
ATOM 1488 O O . THR A 1 195 ? 4.209 -10.644 4.298 1.00 94.88 195 THR A O 1
ATOM 1491 N N . ALA A 1 196 ? 2.149 -11.117 5.054 1.00 93.69 196 ALA A N 1
ATOM 1492 C CA . ALA A 1 196 ? 2.211 -12.539 4.718 1.00 93.69 196 ALA A CA 1
ATOM 1493 C C . ALA A 1 196 ? 2.301 -12.775 3.200 1.00 93.69 196 ALA A C 1
ATOM 1495 O O . ALA A 1 196 ? 3.075 -13.621 2.760 1.00 93.69 196 ALA A O 1
ATOM 1496 N N . GLY A 1 197 ? 1.554 -12.007 2.401 1.00 90.25 197 GLY A N 1
ATOM 1497 C CA . GLY A 1 197 ? 1.660 -12.035 0.940 1.00 90.25 197 GLY A CA 1
ATOM 1498 C C . GLY A 1 197 ? 3.033 -11.596 0.448 1.00 90.25 197 GLY A C 1
ATOM 1499 O O . GLY A 1 197 ? 3.657 -12.275 -0.366 1.00 90.25 197 GLY A O 1
ATOM 1500 N N . ARG A 1 198 ? 3.539 -10.488 1.005 1.00 87.62 198 ARG A N 1
ATOM 1501 C CA . ARG A 1 198 ? 4.862 -9.953 0.660 1.00 87.62 198 ARG A CA 1
ATOM 1502 C C . ARG A 1 198 ? 5.968 -10.980 0.887 1.00 87.62 198 ARG A C 1
ATOM 1504 O O . ARG A 1 198 ? 6.802 -11.115 0.008 1.00 87.62 198 ARG A O 1
ATOM 1511 N N . ALA A 1 199 ? 5.936 -11.753 1.973 1.00 84.12 199 ALA A N 1
ATOM 1512 C CA . ALA A 1 199 ? 6.994 -12.717 2.287 1.00 84.12 199 ALA A CA 1
ATOM 1513 C C . ALA A 1 199 ? 7.251 -13.755 1.175 1.00 84.12 199 ALA A C 1
ATOM 1515 O O . ALA A 1 199 ? 8.401 -14.051 0.862 1.00 84.12 199 ALA A O 1
ATOM 1516 N N . TRP A 1 200 ? 6.205 -14.313 0.555 1.00 81.19 200 TRP A N 1
ATOM 1517 C CA . TRP A 1 200 ? 6.401 -15.310 -0.505 1.00 81.19 200 TRP A CA 1
ATOM 1518 C C . TRP A 1 200 ? 6.531 -14.675 -1.891 1.00 81.19 200 TRP A C 1
ATOM 1520 O O . TRP A 1 200 ? 7.281 -15.185 -2.719 1.00 81.19 200 TRP A O 1
ATOM 1530 N N . ILE A 1 201 ? 5.863 -13.549 -2.159 1.00 84.38 201 ILE A N 1
ATOM 1531 C CA . ILE A 1 201 ? 5.961 -12.895 -3.470 1.00 84.38 201 ILE A CA 1
ATOM 1532 C C . ILE A 1 201 ? 7.318 -12.211 -3.647 1.00 84.38 201 ILE A C 1
ATOM 1534 O O . ILE A 1 201 ? 7.895 -12.275 -4.729 1.00 84.38 201 ILE A O 1
ATOM 1538 N N . GLU A 1 202 ? 7.873 -11.624 -2.587 1.00 81.62 202 GLU A N 1
ATOM 1539 C CA . GLU A 1 202 ? 9.214 -11.038 -2.604 1.00 81.62 202 GLU A CA 1
ATOM 1540 C C . GLU A 1 202 ? 10.285 -12.091 -2.932 1.00 81.62 202 GLU A C 1
ATOM 1542 O O . GLU A 1 202 ? 11.216 -11.796 -3.676 1.00 81.62 202 GLU A O 1
ATOM 1547 N N . SER A 1 203 ? 10.099 -13.346 -2.500 1.00 76.56 203 SER A N 1
ATOM 1548 C CA . SER A 1 203 ? 11.005 -14.452 -2.851 1.00 76.56 203 SER A CA 1
ATOM 1549 C C . SER A 1 203 ? 11.028 -14.790 -4.349 1.00 76.56 203 SER A C 1
ATOM 1551 O O . SER A 1 203 ? 12.000 -15.358 -4.839 1.00 76.56 203 SER A O 1
ATOM 1553 N N . LEU A 1 204 ? 9.972 -14.428 -5.086 1.00 79.69 204 LEU A N 1
ATOM 1554 C CA . LEU A 1 204 ? 9.873 -14.633 -6.533 1.00 79.69 204 LEU A CA 1
ATOM 1555 C C . LEU A 1 204 ? 10.458 -13.467 -7.332 1.00 79.69 204 LEU A C 1
ATOM 1557 O O . LEU A 1 204 ? 10.638 -13.598 -8.545 1.00 79.69 204 LEU A O 1
ATOM 1561 N N . ARG A 1 205 ? 10.701 -12.321 -6.688 1.00 78.69 205 ARG A N 1
ATOM 1562 C CA . ARG A 1 205 ? 11.155 -11.109 -7.362 1.00 78.69 205 ARG A CA 1
ATOM 1563 C C . ARG A 1 205 ? 12.646 -11.161 -7.681 1.00 78.69 205 ARG A C 1
ATOM 1565 O O . ARG A 1 205 ? 13.445 -11.749 -6.953 1.00 78.69 205 ARG A O 1
ATOM 1572 N N . ILE A 1 206 ? 13.015 -10.506 -8.778 1.00 69.94 206 ILE A N 1
ATOM 1573 C CA . ILE A 1 206 ? 14.395 -10.444 -9.289 1.00 69.94 206 ILE A CA 1
ATOM 1574 C C . ILE A 1 206 ? 14.979 -9.032 -9.317 1.00 69.94 206 ILE A C 1
ATOM 1576 O O . ILE A 1 206 ? 16.142 -8.858 -9.663 1.00 69.94 206 ILE A O 1
ATOM 1580 N N . ASP A 1 207 ? 14.196 -8.027 -8.932 1.00 66.56 207 ASP A N 1
ATOM 1581 C CA . ASP A 1 207 ? 14.647 -6.642 -8.850 1.00 66.56 207 ASP A CA 1
ATOM 1582 C C . ASP A 1 207 ? 15.761 -6.456 -7.814 1.00 66.56 207 ASP A C 1
ATOM 1584 O O . ASP A 1 207 ? 15.914 -7.251 -6.878 1.00 66.56 207 ASP A O 1
ATOM 1588 N N . HIS A 1 208 ? 16.536 -5.384 -7.985 1.00 63.03 208 HIS A N 1
ATOM 1589 C CA . HIS A 1 208 ? 17.615 -5.048 -7.072 1.00 63.03 208 HIS A CA 1
ATOM 1590 C C . HIS A 1 208 ? 17.059 -4.691 -5.690 1.00 63.03 208 HIS A C 1
ATOM 1592 O O . HIS A 1 208 ? 16.263 -3.768 -5.540 1.00 63.03 208 HIS A O 1
ATOM 1598 N N . ALA A 1 209 ? 17.529 -5.397 -4.665 1.00 71.81 209 ALA A N 1
ATOM 1599 C CA . ALA A 1 209 ? 17.154 -5.148 -3.284 1.00 71.81 209 ALA A CA 1
ATOM 1600 C C . ALA A 1 209 ? 18.370 -5.269 -2.364 1.00 71.81 209 ALA A C 1
ATOM 1602 O O . ALA A 1 209 ? 19.241 -6.123 -2.553 1.00 71.81 209 ALA A O 1
ATOM 1603 N N . ASN A 1 210 ? 18.402 -4.438 -1.323 1.00 76.62 210 ASN A N 1
ATOM 1604 C CA . ASN A 1 210 ? 19.407 -4.539 -0.273 1.00 76.62 210 ASN A CA 1
ATOM 1605 C C . ASN A 1 210 ? 19.180 -5.817 0.539 1.00 76.62 210 ASN A C 1
ATOM 1607 O O . ASN A 1 210 ? 18.075 -6.045 1.036 1.00 76.62 210 ASN A O 1
ATOM 1611 N N . HIS A 1 211 ? 20.225 -6.631 0.684 1.00 80.75 211 HIS A N 1
ATOM 1612 C CA . HIS A 1 211 ? 20.179 -7.873 1.450 1.00 80.75 211 HIS A CA 1
ATOM 1613 C C . HIS A 1 211 ? 20.861 -7.697 2.806 1.00 80.75 211 HIS A C 1
ATOM 1615 O O . HIS A 1 211 ? 21.960 -7.153 2.900 1.00 80.75 211 HIS A O 1
ATOM 1621 N N . ILE A 1 212 ? 20.215 -8.192 3.858 1.00 80.31 212 ILE A N 1
ATOM 1622 C CA . ILE A 1 212 ? 20.742 -8.230 5.221 1.00 80.31 212 ILE A CA 1
ATOM 1623 C C . ILE A 1 212 ? 20.539 -9.652 5.734 1.00 80.31 212 ILE A C 1
ATOM 1625 O O . ILE A 1 212 ? 19.416 -10.154 5.748 1.00 80.31 212 ILE A O 1
ATOM 1629 N N . LEU A 1 213 ? 21.625 -10.312 6.148 1.00 83.81 213 LEU A N 1
ATOM 1630 C CA . LEU A 1 213 ? 21.600 -11.695 6.651 1.00 83.81 213 LEU A CA 1
ATOM 1631 C C . LEU A 1 213 ? 20.936 -12.697 5.679 1.00 83.81 213 LEU A C 1
ATOM 163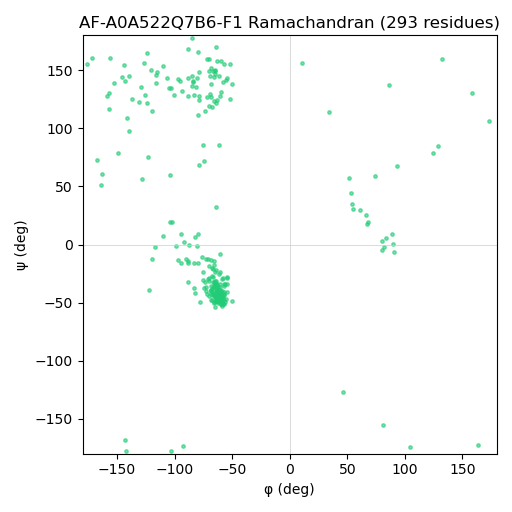3 O O . LEU A 1 213 ? 20.264 -13.630 6.104 1.00 83.81 213 LEU A O 1
ATOM 1637 N N . GLY A 1 214 ? 21.110 -12.496 4.368 1.00 78.62 214 GLY A N 1
ATOM 1638 C CA . GLY A 1 214 ? 20.578 -13.388 3.330 1.00 78.62 214 GLY A CA 1
ATOM 1639 C C . GLY A 1 214 ? 19.104 -13.174 2.962 1.00 78.62 214 GLY A C 1
ATOM 1640 O O . GLY A 1 214 ? 18.630 -13.829 2.042 1.00 78.62 214 GLY A O 1
ATOM 1641 N N . LEU A 1 215 ? 18.400 -12.245 3.619 1.00 81.56 215 LEU A N 1
ATOM 1642 C CA . LEU A 1 215 ? 17.032 -11.839 3.275 1.00 81.56 215 LEU A CA 1
ATOM 1643 C C . LEU A 1 215 ? 17.009 -10.418 2.712 1.00 81.56 215 LEU A C 1
ATOM 1645 O O . LEU A 1 215 ? 17.868 -9.597 3.051 1.00 81.56 215 LEU A O 1
ATOM 1649 N N . ARG A 1 216 ? 16.011 -10.099 1.884 1.00 83.62 216 ARG A N 1
ATOM 1650 C CA . ARG A 1 216 ? 15.821 -8.732 1.387 1.00 83.62 216 ARG A CA 1
ATOM 1651 C C . ARG A 1 216 ? 15.358 -7.836 2.538 1.00 83.62 216 ARG A C 1
ATOM 1653 O O . ARG A 1 216 ? 14.646 -8.269 3.443 1.00 83.62 216 ARG A O 1
ATOM 1660 N N . LEU A 1 217 ? 15.709 -6.552 2.505 1.00 84.38 217 LEU A N 1
ATOM 1661 C CA . LEU A 1 217 ? 15.259 -5.566 3.501 1.00 84.38 217 LEU A CA 1
ATOM 1662 C C . LEU A 1 217 ? 13.721 -5.538 3.637 1.00 84.38 217 LEU A C 1
ATOM 1664 O O . LEU A 1 217 ? 13.181 -5.353 4.732 1.00 84.38 217 LEU A O 1
ATOM 1668 N N . ASN A 1 218 ? 13.018 -5.767 2.526 1.00 84.62 218 ASN A N 1
ATOM 1669 C CA . ASN A 1 218 ? 11.561 -5.868 2.478 1.00 84.62 218 ASN A CA 1
ATOM 1670 C C . ASN A 1 218 ? 11.019 -7.059 3.283 1.00 84.62 218 ASN A C 1
ATOM 1672 O O . ASN A 1 218 ? 9.957 -6.930 3.896 1.00 84.62 218 ASN A O 1
ATOM 1676 N N . ASP A 1 219 ? 11.742 -8.180 3.335 1.00 86.88 219 ASP A N 1
ATOM 1677 C CA . ASP A 1 219 ? 11.355 -9.355 4.122 1.00 86.88 219 ASP A CA 1
ATOM 1678 C C . ASP A 1 219 ? 11.443 -9.041 5.613 1.00 86.88 219 ASP A C 1
ATOM 1680 O O . ASP A 1 219 ? 10.482 -9.244 6.352 1.00 86.88 219 ASP A O 1
ATOM 1684 N N . TRP A 1 220 ? 12.556 -8.442 6.048 1.00 88.81 220 TRP A N 1
ATOM 1685 C CA . TRP A 1 220 ? 12.734 -7.989 7.431 1.00 88.81 220 TRP A CA 1
ATOM 1686 C C . TRP A 1 220 ? 11.656 -7.002 7.861 1.00 88.81 220 TRP A C 1
ATOM 1688 O O . TRP A 1 220 ? 11.067 -7.133 8.937 1.00 88.81 220 TRP A O 1
ATOM 1698 N N . THR A 1 221 ? 11.365 -6.035 6.994 1.00 88.12 221 THR A N 1
ATOM 1699 C CA . THR A 1 221 ? 10.304 -5.054 7.224 1.00 88.12 221 THR A CA 1
ATOM 1700 C C . THR A 1 221 ? 8.946 -5.744 7.346 1.00 88.12 221 THR A C 1
ATOM 1702 O O . THR A 1 221 ? 8.186 -5.446 8.267 1.00 88.12 221 THR A O 1
ATOM 1705 N N . SER A 1 222 ? 8.657 -6.713 6.472 1.00 91.25 222 SER A N 1
ATOM 1706 C CA . SER A 1 222 ? 7.410 -7.483 6.500 1.00 91.25 222 SER A CA 1
ATOM 1707 C C . SER A 1 222 ? 7.285 -8.316 7.774 1.00 91.25 222 SER A C 1
ATOM 1709 O O . SER A 1 222 ? 6.228 -8.291 8.396 1.00 91.25 222 SER A O 1
ATOM 1711 N N . ILE A 1 223 ? 8.357 -8.979 8.219 1.00 93.00 223 ILE A N 1
ATOM 1712 C CA . ILE A 1 223 ? 8.389 -9.746 9.475 1.00 93.00 223 ILE A CA 1
ATOM 1713 C C . ILE A 1 223 ? 8.094 -8.832 10.666 1.00 93.00 223 ILE A C 1
ATOM 1715 O O . ILE A 1 223 ? 7.207 -9.128 11.466 1.00 93.00 223 ILE A O 1
ATOM 1719 N N . LEU A 1 224 ? 8.801 -7.703 10.783 1.00 94.25 224 LEU A N 1
ATOM 1720 C CA . LEU A 1 224 ? 8.611 -6.768 11.892 1.00 94.25 224 LEU A CA 1
ATOM 1721 C C . LEU A 1 224 ? 7.171 -6.244 11.935 1.00 94.25 224 LEU A C 1
ATOM 1723 O O . LEU A 1 224 ? 6.518 -6.282 12.977 1.00 94.25 224 LEU A O 1
ATOM 1727 N N . VAL A 1 225 ? 6.662 -5.784 10.794 1.00 94.06 225 VAL A N 1
ATOM 1728 C CA . VAL A 1 225 ? 5.314 -5.220 10.681 1.00 94.06 225 VAL A CA 1
ATOM 1729 C C . VAL A 1 225 ? 4.239 -6.287 10.924 1.00 94.06 225 VAL A C 1
ATOM 1731 O O . VAL A 1 225 ? 3.251 -6.007 11.607 1.00 94.06 225 VAL A O 1
ATOM 1734 N N . PHE A 1 226 ? 4.450 -7.524 10.463 1.00 96.38 226 PHE A N 1
ATOM 1735 C CA . PHE A 1 226 ? 3.580 -8.660 10.771 1.00 96.38 226 PHE A CA 1
ATOM 1736 C C . PHE A 1 226 ? 3.514 -8.917 12.279 1.00 96.38 226 PHE A C 1
ATOM 1738 O O . PHE A 1 226 ? 2.423 -9.037 12.837 1.00 96.38 226 PHE A O 1
ATOM 1745 N N . LEU A 1 227 ? 4.668 -8.970 12.956 1.00 97.44 227 LEU A N 1
ATOM 1746 C CA . LEU A 1 227 ? 4.740 -9.213 14.398 1.00 97.44 227 LEU A CA 1
ATOM 1747 C C . LEU A 1 227 ? 4.056 -8.100 15.195 1.00 97.44 227 LEU A C 1
ATOM 1749 O O . LEU A 1 227 ? 3.316 -8.396 16.131 1.00 97.44 227 LEU A O 1
ATOM 1753 N N . LEU A 1 228 ? 4.232 -6.836 14.805 1.00 96.81 228 LEU A N 1
ATOM 1754 C CA . LEU A 1 228 ? 3.523 -5.712 15.425 1.00 96.81 228 LEU A CA 1
ATOM 1755 C C . LEU A 1 228 ? 2.002 -5.836 15.251 1.00 96.81 228 LEU A C 1
ATOM 1757 O O . LEU A 1 228 ? 1.256 -5.652 16.216 1.00 96.81 228 LEU A O 1
ATOM 1761 N N . GLY A 1 229 ? 1.541 -6.205 14.051 1.00 96.81 229 GLY A N 1
ATOM 1762 C CA . GLY A 1 229 ? 0.129 -6.483 13.781 1.00 96.81 229 GLY A CA 1
ATOM 1763 C C . GLY A 1 229 ? -0.410 -7.641 14.625 1.00 96.81 229 GLY A C 1
ATOM 1764 O O . GLY A 1 229 ? -1.476 -7.522 15.227 1.00 96.81 229 GLY A O 1
ATOM 1765 N N . LEU A 1 230 ? 0.354 -8.728 14.746 1.00 97.62 230 LEU A N 1
ATOM 1766 C CA . LEU A 1 230 ? -0.004 -9.894 15.551 1.00 97.62 230 LEU A CA 1
ATOM 1767 C C . LEU A 1 230 ? -0.088 -9.556 17.045 1.00 97.62 230 LEU A C 1
ATOM 1769 O O . LEU A 1 230 ? -1.066 -9.917 17.699 1.00 97.62 230 LEU A O 1
ATOM 1773 N N . ILE A 1 231 ? 0.903 -8.840 17.583 1.00 97.75 231 ILE A N 1
ATOM 1774 C CA . ILE A 1 231 ? 0.917 -8.394 18.982 1.00 97.75 231 ILE A CA 1
ATOM 1775 C C . ILE A 1 231 ? -0.300 -7.511 19.261 1.00 97.75 231 ILE A C 1
ATOM 1777 O O . ILE A 1 231 ? -1.000 -7.729 20.253 1.00 97.75 231 ILE A O 1
ATOM 1781 N N . TRP A 1 232 ? -0.602 -6.558 18.370 1.00 96.94 232 TRP A N 1
ATOM 1782 C CA . TRP A 1 232 ? -1.808 -5.741 18.488 1.00 96.94 232 TRP A CA 1
ATOM 1783 C C . TRP A 1 232 ? -3.066 -6.608 18.490 1.00 96.94 232 TRP A C 1
ATOM 1785 O O . TRP A 1 232 ? -3.897 -6.472 19.390 1.00 96.94 232 TRP A O 1
ATOM 1795 N N . PHE A 1 233 ? -3.187 -7.514 17.515 1.00 97.06 233 PHE A N 1
ATOM 1796 C CA . PHE A 1 233 ? -4.357 -8.366 17.336 1.00 97.06 233 PHE A CA 1
ATOM 1797 C C . PHE A 1 233 ? -4.630 -9.221 18.577 1.00 97.06 233 PHE A C 1
ATOM 1799 O O . PHE A 1 233 ? -5.745 -9.237 19.098 1.00 97.06 233 PHE A O 1
ATOM 1806 N N . LEU A 1 234 ? -3.602 -9.887 19.105 1.00 96.62 234 LEU A N 1
ATOM 1807 C CA . LEU A 1 234 ? -3.721 -10.710 20.308 1.00 96.62 234 LEU A CA 1
ATOM 1808 C C . LEU A 1 234 ? -4.009 -9.859 21.554 1.00 96.62 234 LEU A C 1
ATOM 1810 O O . LEU A 1 234 ? -4.899 -10.203 22.335 1.00 96.62 234 LEU A O 1
ATOM 1814 N N . GLY A 1 235 ? -3.325 -8.721 21.713 1.00 95.56 235 GLY A N 1
ATOM 1815 C CA . GLY A 1 235 ? -3.491 -7.822 22.859 1.00 95.56 235 GLY A CA 1
ATOM 1816 C C . GLY A 1 235 ? -4.854 -7.123 22.919 1.00 95.56 235 GLY A C 1
ATOM 1817 O O . GLY A 1 235 ? -5.344 -6.815 24.003 1.00 95.56 235 GLY A O 1
ATOM 1818 N N . HIS A 1 236 ? -5.512 -6.920 21.774 1.00 94.38 236 HIS A N 1
ATOM 1819 C CA . HIS A 1 236 ? -6.791 -6.203 21.684 1.00 94.38 236 HIS A CA 1
ATOM 1820 C C . HIS A 1 236 ? -8.003 -7.130 21.534 1.00 94.38 236 HIS A C 1
ATOM 1822 O O . HIS A 1 236 ? -9.093 -6.682 21.163 1.00 94.38 236 HIS A O 1
ATOM 1828 N N . GLY A 1 237 ? -7.843 -8.410 21.887 1.00 90.56 237 GLY A N 1
ATOM 1829 C CA . GLY A 1 237 ? -8.915 -9.404 21.954 1.00 90.56 237 GLY A CA 1
ATOM 1830 C C . GLY A 1 237 ? -9.169 -10.170 20.655 1.00 90.56 237 GLY A C 1
ATOM 1831 O O . GLY A 1 237 ? -10.061 -11.021 20.634 1.00 90.56 237 GLY A O 1
ATOM 1832 N N . GLY A 1 238 ? -8.410 -9.901 19.590 1.00 92.94 238 GLY A N 1
ATOM 1833 C CA . GLY A 1 238 ? -8.438 -10.617 18.315 1.00 92.94 238 GLY A CA 1
ATOM 1834 C C . GLY A 1 238 ? -9.852 -10.857 17.789 1.00 92.94 238 GLY A C 1
ATOM 1835 O O . GLY A 1 238 ? -10.687 -9.955 17.747 1.00 92.94 238 GLY A O 1
ATOM 1836 N N . PHE A 1 239 ? -10.173 -12.113 17.468 1.00 93.00 239 PHE A N 1
ATOM 1837 C CA . PHE A 1 239 ? -11.505 -12.505 16.982 1.00 93.00 239 PHE A CA 1
ATOM 1838 C C . PHE A 1 239 ? -12.647 -12.343 18.003 1.00 93.00 239 PHE A C 1
ATOM 1840 O O . PHE A 1 239 ? -13.826 -12.413 17.639 1.00 93.00 239 PHE A O 1
ATOM 1847 N N . ARG A 1 240 ? -12.327 -12.146 19.286 1.00 89.56 240 ARG A N 1
ATOM 1848 C CA . ARG A 1 240 ? -13.313 -11.886 20.346 1.00 89.56 240 ARG A CA 1
ATOM 1849 C C . ARG A 1 240 ? -13.614 -10.397 20.493 1.00 89.56 240 ARG A C 1
ATOM 1851 O O . ARG A 1 240 ? -14.625 -10.054 21.106 1.00 89.56 240 ARG A O 1
ATOM 1858 N N . ALA A 1 241 ? -12.781 -9.519 19.933 1.00 88.12 241 ALA A N 1
ATOM 1859 C CA . ALA A 1 241 ? -13.004 -8.086 19.974 1.00 88.12 241 ALA A CA 1
ATOM 1860 C C . ALA A 1 241 ? -14.286 -7.725 19.225 1.00 88.12 241 ALA A C 1
ATOM 1862 O O . ALA A 1 241 ? -14.466 -8.064 18.055 1.00 88.12 241 ALA A O 1
ATOM 1863 N N . ARG A 1 242 ? -15.189 -7.032 19.915 1.00 87.44 242 ARG A N 1
ATOM 1864 C CA . ARG A 1 242 ? -16.444 -6.561 19.338 1.00 87.44 242 ARG A CA 1
ATOM 1865 C C . ARG A 1 242 ? -16.311 -5.109 18.906 1.00 87.44 242 ARG A C 1
ATOM 1867 O O . ARG A 1 242 ? -15.663 -4.312 19.581 1.00 87.44 242 ARG A O 1
ATOM 1874 N N . ARG A 1 243 ? -16.952 -4.800 17.782 1.00 85.19 243 ARG A N 1
ATOM 1875 C CA . ARG A 1 243 ? -17.104 -3.463 17.210 1.00 85.19 243 ARG A CA 1
ATOM 1876 C C . ARG A 1 243 ? -17.608 -2.475 18.258 1.00 85.19 243 ARG A C 1
ATOM 1878 O O . ARG A 1 243 ? -18.518 -2.797 19.024 1.00 85.19 243 ARG A O 1
ATOM 1885 N N . GLU A 1 244 ? -17.042 -1.273 18.261 1.00 83.19 244 GLU A N 1
ATOM 1886 C CA . GLU A 1 244 ? -17.493 -0.192 19.128 1.00 83.19 244 GLU A CA 1
ATOM 1887 C C . GLU A 1 244 ? -18.922 0.253 18.772 1.00 83.19 244 GLU A C 1
ATOM 1889 O O . GLU A 1 244 ? -19.332 0.244 17.610 1.00 83.19 244 GLU A O 1
ATOM 1894 N N . GLY A 1 245 ? -19.688 0.676 19.782 1.00 79.06 245 GLY A N 1
ATOM 1895 C CA . GLY A 1 245 ? -21.035 1.226 19.578 1.00 79.06 245 GLY A CA 1
ATOM 1896 C C . GLY A 1 245 ? -21.047 2.605 18.905 1.00 79.06 245 GLY A C 1
ATOM 1897 O O . GLY A 1 245 ? -22.069 3.006 18.361 1.00 79.06 245 GLY A O 1
ATOM 1898 N N . SER A 1 246 ? -19.917 3.317 18.918 1.00 84.31 246 SER A N 1
ATOM 1899 C CA . SER A 1 246 ? -19.719 4.617 18.272 1.00 84.31 246 SER A CA 1
ATOM 1900 C C . SER A 1 246 ? -18.284 4.725 17.762 1.00 84.31 246 SER A C 1
ATOM 1902 O O . SER A 1 246 ? -17.360 4.231 18.409 1.00 84.31 246 SER A O 1
ATOM 1904 N N . VAL A 1 247 ? -18.103 5.385 16.617 1.00 87.56 247 VAL A N 1
ATOM 1905 C CA . VAL A 1 247 ? -16.781 5.734 16.069 1.00 87.56 247 VAL A CA 1
ATOM 1906 C C . VAL A 1 247 ? -16.212 7.017 16.673 1.00 87.56 247 VAL A C 1
ATOM 1908 O O . VAL A 1 247 ? -15.011 7.267 16.562 1.00 87.56 247 VAL A O 1
ATOM 1911 N N . TYR A 1 248 ? -17.050 7.818 17.332 1.00 88.31 248 TYR A N 1
ATOM 1912 C CA . TYR A 1 248 ? -16.635 9.050 17.990 1.00 88.31 248 TYR A CA 1
ATOM 1913 C C . TYR A 1 248 ? -16.003 8.752 19.351 1.00 88.31 248 TYR A C 1
ATOM 1915 O O . TYR A 1 248 ? -16.424 7.849 20.080 1.00 88.31 248 TYR A O 1
ATOM 1923 N N . ARG A 1 249 ? -14.981 9.525 19.714 1.00 82.56 249 ARG A N 1
ATOM 1924 C CA . ARG A 1 249 ? -14.305 9.408 21.006 1.00 82.56 249 ARG A CA 1
ATOM 1925 C C . ARG A 1 249 ? -15.258 9.869 22.114 1.00 82.56 249 ARG A C 1
ATOM 1927 O O . ARG A 1 249 ? -15.935 10.882 21.952 1.00 82.56 249 ARG A O 1
ATOM 1934 N N . ARG A 1 250 ? -15.298 9.155 23.246 1.00 67.19 250 ARG A N 1
ATOM 1935 C CA . ARG A 1 250 ? -16.178 9.499 24.385 1.00 67.19 250 ARG A CA 1
ATOM 1936 C C . ARG A 1 250 ? -15.943 10.909 24.935 1.00 67.19 250 ARG A C 1
ATOM 1938 O O . ARG A 1 250 ? -16.891 11.526 25.398 1.00 67.19 250 ARG A O 1
ATOM 1945 N N . ASP A 1 251 ? -14.725 11.425 24.807 1.00 61.16 251 ASP A N 1
ATOM 1946 C CA . ASP A 1 251 ? -14.344 12.738 25.346 1.00 61.16 251 ASP A CA 1
ATOM 1947 C C . ASP A 1 251 ? -14.629 13.895 24.372 1.00 61.16 251 ASP A C 1
ATOM 1949 O O . ASP A 1 251 ? -14.366 15.057 24.682 1.00 61.16 251 ASP A O 1
ATOM 1953 N N . SER A 1 252 ? -15.156 13.607 23.175 1.00 52.81 252 SER A N 1
ATOM 1954 C CA . SER A 1 252 ? -15.592 14.646 22.234 1.00 52.81 252 SER A CA 1
ATOM 1955 C C . SER A 1 252 ? -16.917 15.221 22.731 1.00 52.81 252 SER A C 1
ATOM 1957 O O . SER A 1 252 ? -17.991 14.788 22.321 1.00 52.81 252 SER A O 1
ATOM 1959 N N . GLY A 1 253 ? -16.851 16.205 23.627 1.00 46.34 253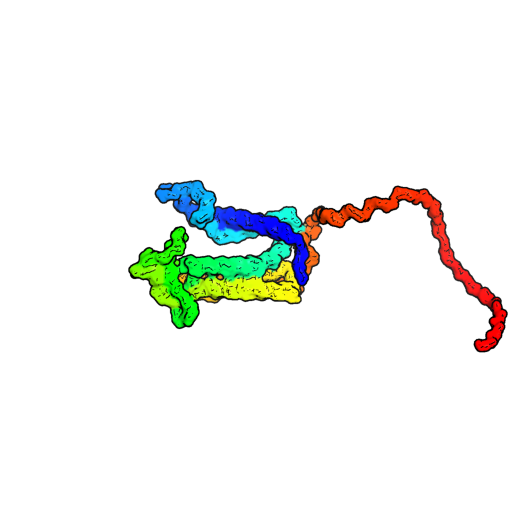 GLY A N 1
ATOM 1960 C CA . GLY A 1 253 ? -17.994 16.972 24.138 1.00 46.34 253 GLY A CA 1
ATOM 1961 C C . GLY A 1 253 ? -18.729 17.824 23.092 1.00 46.34 253 GLY A C 1
ATOM 1962 O O . GLY A 1 253 ? -19.248 18.882 23.423 1.00 46.34 253 GLY A O 1
ATOM 1963 N N . SER A 1 254 ? -18.788 17.402 21.829 1.00 44.44 254 SER A N 1
ATOM 1964 C CA . SER A 1 254 ? -19.583 18.048 20.790 1.00 44.44 254 SER A CA 1
ATOM 1965 C C . SER A 1 254 ? -20.553 17.044 20.182 1.00 44.44 254 SER A C 1
ATOM 1967 O O . SER A 1 254 ? -20.395 16.596 19.046 1.00 44.44 254 SER A O 1
ATOM 1969 N N . ALA A 1 255 ? -21.610 16.739 20.927 1.00 43.72 255 ALA A N 1
ATOM 1970 C CA . ALA A 1 255 ? -22.893 16.491 20.295 1.00 43.72 255 ALA A CA 1
ATOM 1971 C C . ALA A 1 255 ? -23.293 17.787 19.570 1.00 43.72 255 ALA A C 1
ATOM 1973 O O . ALA A 1 255 ? -23.957 18.651 20.135 1.00 43.72 255 ALA A O 1
ATOM 1974 N N . ARG A 1 256 ? -22.830 17.976 18.329 1.00 47.09 256 ARG A N 1
ATOM 1975 C CA . ARG A 1 256 ? -23.536 18.877 17.421 1.00 47.09 256 ARG A CA 1
ATOM 1976 C C . ARG A 1 256 ? -24.865 18.186 17.124 1.00 47.09 256 ARG A C 1
ATOM 1978 O O . ARG A 1 256 ? -24.824 17.064 16.613 1.00 47.09 256 ARG A O 1
ATOM 1985 N N . PRO A 1 257 ? -26.019 18.781 17.469 1.00 43.19 257 PRO A N 1
ATOM 1986 C CA . PRO A 1 257 ? -27.290 18.225 17.045 1.00 43.19 257 PRO A CA 1
ATOM 1987 C C . PRO A 1 257 ? -27.280 18.205 15.516 1.00 43.19 257 PRO A C 1
ATOM 1989 O O . PRO A 1 257 ? -26.907 19.197 14.885 1.00 43.19 257 PRO A O 1
ATOM 1992 N N . GLY A 1 258 ? -27.633 17.067 14.920 1.00 42.22 258 GLY A N 1
ATOM 1993 C CA . GLY A 1 258 ? -27.929 17.027 13.492 1.00 42.22 258 GLY A CA 1
ATOM 1994 C C . GLY A 1 258 ? -29.062 18.013 13.163 1.00 42.22 258 GLY A C 1
ATOM 1995 O O . GLY A 1 258 ? -29.862 18.332 14.049 1.00 42.22 258 GLY A O 1
ATOM 1996 N N . PRO A 1 259 ? -29.149 18.499 11.915 1.00 44.00 259 PRO A N 1
ATOM 1997 C CA . PRO A 1 259 ? -30.144 19.493 11.504 1.00 44.00 259 PRO A CA 1
ATOM 1998 C C . PRO A 1 259 ? -31.610 19.036 11.660 1.00 44.00 259 PRO A C 1
ATOM 2000 O O . PRO A 1 259 ? -32.505 19.869 11.581 1.00 44.00 259 PRO A O 1
ATOM 2003 N N . ASP A 1 260 ? -31.867 17.767 11.990 1.00 47.44 260 ASP A N 1
ATOM 2004 C CA . ASP A 1 260 ? -33.221 17.204 12.094 1.00 47.44 260 ASP A CA 1
ATOM 2005 C C . ASP A 1 260 ? -33.821 17.226 13.519 1.00 47.44 260 ASP A C 1
ATOM 2007 O O . ASP A 1 260 ? -34.870 16.639 13.769 1.00 47.44 260 ASP A O 1
ATOM 2011 N N . GLY A 1 261 ? -33.180 17.892 14.488 1.00 39.44 261 GLY A N 1
ATOM 2012 C CA . GLY A 1 261 ? -33.636 17.922 15.891 1.00 39.44 261 GLY A CA 1
ATOM 2013 C C . GLY A 1 261 ? -34.568 19.077 16.287 1.00 39.44 261 GLY A C 1
ATOM 2014 O O . GLY A 1 261 ? -34.908 19.212 17.462 1.00 39.44 261 GLY A O 1
ATOM 2015 N N . GLY A 1 262 ? -34.946 19.949 15.352 1.00 36.56 262 GLY A N 1
ATOM 2016 C CA . GLY A 1 262 ? -35.593 21.230 15.644 1.00 36.56 262 GLY A CA 1
ATOM 2017 C C . GLY A 1 262 ? -37.098 21.277 15.387 1.00 36.56 262 GLY A C 1
ATOM 2018 O O . GLY A 1 262 ? -37.515 22.105 14.593 1.00 36.56 262 GLY A O 1
ATOM 2019 N N . ALA A 1 263 ? -37.917 20.438 16.034 1.00 40.78 263 ALA A N 1
ATOM 2020 C CA . ALA A 1 263 ? -39.378 20.633 16.043 1.00 40.78 263 ALA A CA 1
ATOM 2021 C C . ALA A 1 263 ? -40.115 19.834 17.139 1.00 40.78 263 ALA A C 1
ATOM 2023 O O . ALA A 1 263 ? -41.065 19.122 16.842 1.00 40.78 263 ALA A O 1
ATOM 2024 N N . ALA A 1 264 ? -39.707 19.907 18.411 1.00 41.97 264 ALA A N 1
ATOM 2025 C CA . ALA A 1 264 ? -40.555 19.398 19.503 1.00 41.97 264 ALA A CA 1
ATOM 2026 C C . ALA A 1 264 ? -40.139 19.928 20.883 1.00 41.97 264 ALA A C 1
ATOM 2028 O O . ALA A 1 264 ? -39.775 19.147 21.758 1.00 41.97 264 ALA A O 1
ATOM 2029 N N . ARG A 1 265 ? -40.160 21.249 21.105 1.00 40.59 265 ARG A N 1
ATOM 2030 C CA . ARG A 1 265 ? -40.233 21.810 22.472 1.00 40.59 265 ARG A CA 1
ATOM 2031 C C . ARG A 1 265 ? -40.560 23.299 22.457 1.00 40.59 265 ARG A C 1
ATOM 2033 O O . ARG A 1 265 ? -39.729 24.146 22.752 1.00 40.59 265 ARG A O 1
ATOM 2040 N N . ALA A 1 266 ? -41.807 23.596 22.132 1.00 38.56 266 ALA A N 1
ATOM 2041 C CA . ALA A 1 266 ? -42.442 24.853 22.494 1.00 38.56 266 ALA A CA 1
ATOM 2042 C C . ALA A 1 266 ? -43.933 24.579 22.681 1.00 38.56 266 ALA A C 1
ATOM 2044 O O . ALA A 1 266 ? -44.707 24.771 21.759 1.00 38.56 266 ALA A O 1
ATOM 2045 N N . ASP A 1 267 ? -44.304 24.011 23.828 1.00 40.81 267 ASP A N 1
ATOM 2046 C CA . ASP A 1 267 ? -45.394 24.569 24.629 1.00 40.81 267 ASP A CA 1
ATOM 2047 C C . ASP A 1 267 ? -45.495 23.862 25.986 1.00 40.81 267 ASP A C 1
ATOM 2049 O O . ASP A 1 267 ? -45.040 22.728 26.133 1.00 40.81 267 ASP A O 1
ATOM 2053 N N . ARG A 1 268 ? -46.145 24.516 26.951 1.00 38.47 268 ARG A N 1
ATOM 2054 C CA . ARG A 1 268 ? -46.327 24.148 28.375 1.00 38.47 268 ARG A CA 1
ATOM 2055 C C . ARG A 1 268 ? -45.289 24.720 29.340 1.00 38.47 268 ARG A C 1
ATOM 2057 O O . ARG A 1 268 ? -44.584 23.997 30.043 1.00 38.47 268 ARG A O 1
ATOM 2064 N N . ARG A 1 269 ? -45.331 26.044 29.490 1.00 35.59 269 ARG A N 1
ATOM 2065 C CA . ARG A 1 269 ? -45.315 26.672 30.822 1.00 35.59 269 ARG A CA 1
ATOM 2066 C C . ARG A 1 269 ? -46.289 27.850 30.858 1.00 35.59 269 ARG A C 1
ATOM 2068 O O . ARG A 1 269 ? -45.926 28.953 30.477 1.00 35.59 269 ARG A O 1
ATOM 2075 N N . ALA A 1 270 ? -47.489 27.610 31.377 1.00 37.66 270 ALA A N 1
ATOM 2076 C CA . ALA A 1 270 ? -48.302 28.612 32.062 1.00 37.66 270 ALA A CA 1
ATOM 2077 C C . ALA A 1 270 ? -49.316 27.885 32.960 1.00 37.66 270 ALA A C 1
ATOM 2079 O O . ALA A 1 270 ? -50.013 26.990 32.490 1.00 37.66 270 ALA A O 1
ATOM 2080 N N . GLY A 1 271 ? -49.371 28.257 34.242 1.00 32.31 271 GLY A N 1
ATOM 2081 C CA . GLY A 1 271 ? -50.391 27.798 35.189 1.00 32.31 271 GLY A CA 1
ATOM 2082 C C . GLY A 1 271 ? -49.824 27.138 36.443 1.00 32.31 271 GLY A C 1
ATOM 2083 O O . GLY A 1 271 ? -49.805 25.918 36.549 1.00 32.31 271 GLY A O 1
ATOM 2084 N N . ALA A 1 272 ? -49.362 27.956 37.389 1.00 39.59 272 ALA A N 1
ATOM 2085 C CA . ALA A 1 272 ? -49.114 27.546 38.766 1.00 39.59 272 ALA A CA 1
ATOM 2086 C C . ALA A 1 272 ? -50.423 27.611 39.574 1.00 39.59 272 ALA A C 1
ATOM 2088 O O . ALA A 1 272 ? -51.173 28.577 39.451 1.00 39.59 272 ALA A O 1
ATOM 2089 N N . GLY A 1 273 ? -50.649 26.620 40.435 1.00 34.31 273 GLY A N 1
ATOM 2090 C CA . GLY A 1 273 ? -51.623 26.642 41.527 1.00 34.31 273 GLY A CA 1
ATOM 2091 C C . GLY A 1 273 ? -51.196 25.612 42.586 1.00 34.31 273 GLY A C 1
ATOM 2092 O O . GLY A 1 273 ? -50.838 24.502 42.191 1.00 34.31 273 GLY A O 1
ATOM 2093 N N . PRO A 1 274 ? -51.132 25.958 43.886 1.00 47.12 274 PRO A N 1
ATOM 2094 C CA . PRO A 1 274 ? -50.541 25.096 44.910 1.00 47.12 274 PRO A CA 1
ATOM 2095 C C . PRO A 1 274 ? -51.576 24.127 45.502 1.00 47.12 274 PRO A C 1
ATOM 2097 O O . PRO A 1 274 ? -52.723 24.513 45.719 1.00 47.12 274 PRO A O 1
ATOM 2100 N N . VAL A 1 275 ? -51.165 22.894 45.817 1.00 44.47 275 VAL A N 1
ATOM 2101 C CA . VAL A 1 275 ? -51.976 21.918 46.573 1.00 44.47 275 VAL A CA 1
ATOM 2102 C C . VAL A 1 275 ? -51.134 21.356 47.741 1.00 44.47 275 VAL A C 1
ATOM 2104 O O . VAL A 1 275 ? -49.948 21.103 47.516 1.00 44.47 275 VAL A O 1
ATOM 2107 N N . PRO A 1 276 ? -51.676 21.225 48.976 1.00 43.47 276 PRO A N 1
ATOM 2108 C CA . PRO A 1 276 ? -50.932 20.872 50.201 1.00 43.47 276 PRO A CA 1
ATOM 2109 C C . PRO A 1 276 ? -50.763 19.343 50.398 1.00 43.47 276 PRO A C 1
ATOM 2111 O O . PRO A 1 276 ? -51.262 18.589 49.564 1.00 43.47 276 PRO A O 1
ATOM 2114 N N . PRO A 1 277 ? -50.051 18.885 51.458 1.00 49.12 277 PRO A N 1
ATOM 2115 C CA . PRO A 1 277 ? -49.422 17.561 51.509 1.00 49.12 277 PRO A CA 1
ATOM 2116 C C . PRO A 1 277 ? -50.304 16.415 52.046 1.00 49.12 277 PRO A C 1
ATOM 2118 O O . PRO A 1 277 ? -51.376 16.641 52.602 1.00 49.12 277 PRO A O 1
ATOM 2121 N N . ASP A 1 278 ? -49.771 15.206 51.832 1.00 47.72 278 ASP A N 1
ATOM 2122 C CA . ASP A 1 278 ? -50.283 13.840 52.038 1.00 47.72 278 ASP A CA 1
ATOM 2123 C C . ASP A 1 278 ? -50.850 13.480 53.426 1.00 47.72 278 ASP A C 1
ATOM 2125 O O . ASP A 1 278 ? -50.390 14.001 54.437 1.00 47.72 278 ASP A O 1
ATOM 2129 N N . ASP A 1 279 ? -51.744 12.474 53.448 1.00 34.25 279 ASP A N 1
ATOM 2130 C CA . ASP A 1 279 ? -51.881 11.475 54.529 1.00 34.25 279 ASP A CA 1
ATOM 2131 C C . ASP A 1 279 ? -52.544 10.151 54.016 1.00 34.25 279 ASP A C 1
ATOM 2133 O O . ASP A 1 279 ? -53.130 10.152 52.928 1.00 34.25 279 ASP A O 1
ATOM 2137 N N . PRO A 1 280 ? -52.397 9.001 54.726 1.00 46.69 280 PRO A N 1
ATOM 2138 C CA . PRO A 1 280 ? -52.169 7.649 54.160 1.00 46.69 280 PRO A CA 1
ATOM 2139 C C . PRO A 1 280 ? -53.423 6.719 54.150 1.00 46.69 280 PRO A C 1
ATOM 2141 O O . PRO A 1 280 ? -54.506 7.173 54.522 1.00 46.69 280 PRO A O 1
ATOM 2144 N N . PRO A 1 281 ? -53.350 5.432 53.708 1.00 44.84 281 PRO A N 1
ATOM 2145 C CA . PRO A 1 281 ? -54.545 4.622 53.458 1.00 44.84 281 PRO A CA 1
ATOM 2146 C C . PRO A 1 281 ? -55.058 3.938 54.733 1.00 44.84 281 PRO A C 1
ATOM 2148 O O . PRO A 1 281 ? -54.270 3.498 55.569 1.00 44.84 281 PRO A O 1
ATOM 2151 N N . ALA A 1 282 ? -56.382 3.808 54.846 1.00 37.69 282 ALA A N 1
ATOM 2152 C CA . ALA A 1 282 ? -57.047 3.048 55.899 1.00 37.69 282 ALA A CA 1
ATOM 2153 C C . ALA A 1 282 ? -57.998 2.002 55.302 1.00 37.69 282 ALA A C 1
ATOM 2155 O O . ALA A 1 282 ? -58.841 2.307 54.455 1.00 37.69 282 ALA A O 1
ATOM 2156 N N . ASP A 1 283 ? -57.822 0.776 55.782 1.00 41.06 283 ASP A N 1
ATOM 2157 C CA . ASP A 1 283 ? -58.660 -0.400 55.581 1.00 41.06 283 ASP A CA 1
ATOM 2158 C C . ASP A 1 283 ? -60.057 -0.227 56.204 1.00 41.06 283 ASP A C 1
ATOM 2160 O O . ASP A 1 283 ? -60.200 0.414 57.246 1.00 41.06 283 ASP A O 1
ATOM 2164 N N . ALA A 1 284 ? -61.076 -0.875 55.626 1.00 38.06 284 ALA A N 1
ATOM 2165 C CA . ALA A 1 284 ? -62.295 -1.248 56.350 1.00 38.06 284 ALA A CA 1
ATOM 2166 C C . ALA A 1 284 ? -63.028 -2.419 55.666 1.00 38.06 284 ALA A C 1
ATOM 2168 O O . ALA A 1 284 ? -63.509 -2.314 54.537 1.00 38.06 284 ALA A O 1
ATOM 2169 N N . GLU A 1 285 ? -63.110 -3.534 56.392 1.00 35.94 285 GLU A N 1
ATOM 2170 C CA . GLU A 1 285 ? -63.979 -4.691 56.159 1.00 35.94 285 GLU A CA 1
ATOM 2171 C C . GLU A 1 285 ? -65.466 -4.385 56.466 1.00 35.94 285 GLU A C 1
ATOM 2173 O O . GLU A 1 285 ? -65.758 -3.514 57.285 1.00 35.94 285 GLU A O 1
ATOM 2178 N N . GLY A 1 286 ? -66.398 -5.186 55.910 1.00 32.41 286 GLY A N 1
ATOM 2179 C CA . GLY A 1 286 ? -67.694 -5.496 56.562 1.00 32.41 286 GLY A CA 1
ATOM 2180 C C . GLY A 1 286 ? -69.016 -5.306 55.776 1.00 32.41 286 GLY A C 1
ATOM 2181 O O . GLY A 1 286 ? -69.660 -4.275 55.910 1.00 32.41 286 GLY A O 1
ATOM 2182 N N . VAL A 1 287 ? -69.412 -6.320 54.977 1.00 36.72 287 VAL A N 1
ATOM 2183 C CA . VAL A 1 287 ? -70.680 -7.143 54.928 1.00 36.72 287 VAL A CA 1
ATOM 2184 C C . VAL A 1 287 ? -71.907 -6.685 55.793 1.00 36.72 287 VAL A C 1
ATOM 2186 O O . VAL A 1 287 ? -71.624 -6.126 56.849 1.00 36.72 287 VAL A O 1
ATOM 2189 N N . PRO A 1 288 ? -73.231 -6.999 55.532 1.00 49.72 288 PRO A N 1
ATOM 2190 C CA . PRO A 1 288 ? -73.875 -8.044 54.671 1.00 49.72 288 PRO A CA 1
ATOM 2191 C C . PRO A 1 288 ? -75.183 -7.711 53.873 1.00 49.72 288 PRO A C 1
ATOM 2193 O O . PRO A 1 288 ? -75.808 -6.670 54.046 1.00 49.72 288 PRO A O 1
ATOM 2196 N N . SER A 1 289 ? -75.677 -8.765 53.180 1.00 38.78 289 SER A N 1
ATOM 2197 C CA . SER A 1 289 ? -77.081 -9.139 52.822 1.00 38.78 289 SER A CA 1
ATOM 2198 C C . SER A 1 289 ? -77.670 -8.527 51.540 1.00 38.78 289 SER A C 1
ATOM 2200 O O . SER A 1 289 ? -77.474 -7.353 51.287 1.00 38.78 289 SER A O 1
ATOM 2202 N N . GLY A 1 290 ? -78.403 -9.218 50.658 1.00 33.12 290 GLY A N 1
ATOM 2203 C CA . GLY A 1 290 ? -78.867 -10.605 50.527 1.00 33.12 290 GLY A CA 1
ATOM 2204 C C . GLY A 1 290 ? -80.104 -10.615 49.603 1.00 33.12 290 GLY A C 1
ATOM 2205 O O . GLY A 1 290 ? -80.974 -9.798 49.841 1.00 33.12 290 GLY A O 1
ATOM 2206 N N . GLU A 1 291 ? -80.166 -11.480 48.575 1.00 42.50 291 GLU A N 1
ATOM 2207 C CA . GLU A 1 291 ? -81.371 -11.949 47.818 1.00 42.50 291 GLU A CA 1
ATOM 2208 C C . GLU A 1 291 ? -80.885 -12.800 46.612 1.00 42.50 291 GLU A C 1
ATOM 2210 O O . GLU A 1 291 ? -80.096 -12.326 45.804 1.00 42.50 291 GLU A O 1
ATOM 2215 N N . ARG A 1 292 ? -81.010 -14.143 46.607 1.00 39.91 292 ARG A N 1
ATOM 2216 C CA . ARG A 1 292 ? -82.084 -14.978 45.999 1.00 39.91 292 ARG A CA 1
ATOM 2217 C C . ARG A 1 292 ? -82.678 -14.418 44.695 1.00 39.91 292 ARG A C 1
ATOM 2219 O O . ARG A 1 292 ? -83.404 -13.443 44.759 1.00 39.91 292 ARG A O 1
ATOM 2226 N N . THR A 1 293 ? -82.488 -15.098 43.558 1.00 41.12 293 THR A N 1
ATOM 2227 C CA . THR A 1 293 ? -83.342 -16.208 43.067 1.00 41.12 293 THR A CA 1
ATOM 2228 C C . THR A 1 293 ? -82.793 -16.828 41.777 1.00 41.12 293 THR A C 1
ATOM 2230 O O . THR A 1 293 ? -82.076 -16.185 41.017 1.00 41.12 293 THR A O 1
ATOM 2233 N N . ASP A 1 294 ? -83.175 -18.088 41.593 1.00 46.88 294 ASP A N 1
ATOM 2234 C CA . ASP A 1 294 ? -82.884 -19.046 40.527 1.00 46.88 294 ASP A CA 1
ATOM 2235 C C . ASP A 1 294 ? -83.360 -18.641 39.116 1.00 46.88 294 ASP A C 1
ATOM 2237 O O . ASP A 1 294 ? -84.447 -18.077 38.976 1.00 46.88 294 ASP A O 1
ATOM 2241 N N . ALA A 1 295 ? -82.581 -19.016 38.090 1.00 41.78 295 ALA A N 1
ATOM 2242 C CA . ALA A 1 295 ? -82.992 -19.681 36.837 1.00 41.78 295 ALA A CA 1
ATOM 2243 C C . ALA A 1 295 ? -81.771 -19.914 35.928 1.00 41.78 295 ALA A C 1
ATOM 2245 O O . ALA A 1 295 ? -80.991 -18.955 35.731 1.00 41.78 295 ALA A O 1
#